Protein 4MEE (pdb70)

Organism: Escherichia coli (NCBI:txid562)

Radius of gyration: 20.95 Å; Cα contacts (8 Å, |Δi|>4): 899; chains: 1; bounding box: 35×66×56 Å

B-factor: mean 41.2, std 6.04, range [19.75, 69.41]

Foldseek 3Di:
DDALLQVQVLVVLVCQQPVPDDDPPPPDPFKKKKKKKKKKWFDKPPVWKIKIKIKIKMKIKGWDDWDADPPFWIKTKIKMKIKMKMKMKMATHVVRWIKIKIKIKMKIWMKMWTFRVDPPDWFKIKIWIKMKMKMKMKMGTPPDDIDIWIKIDMKIKIKMWIKDWDDWFQVPVGTKTKIKIWMKMKMWGAIWIDFDADPVRKTKGWDDGTKMKMKTWMKIWMADDCGKIKIKIKIKIAIPGFIGMAIPVGDIMTIDQRIKIKIKIWMKADDDPFKIKIKMWMWIDGPPTTIMIMIMIMMGGDD

Solvent-accessible surface area: 14359 Å² total; per-residue (Å²): 174,105,80,7,11,9,1,0,12,1,20,0,2,43,9,1,2,48,9,3,32,8,31,11,32,41,29,50,125,36,74,12,71,37,53,8,31,16,44,28,23,20,83,7,94,17,70,35,2,109,8,57,2,100,30,92,17,25,6,96,11,12,36,96,146,137,64,82,43,185,95,99,6,57,62,21,89,4,84,5,14,14,82,0,56,0,47,8,70,0,84,1,76,83,38,123,46,27,3,37,1,61,0,53,0,119,8,79,11,80,9,19,18,57,11,70,86,12,74,114,38,42,5,88,5,34,7,68,10,78,4,69,1,110,2,98,3,16,2,84,5,71,75,92,123,76,20,142,15,60,0,55,8,60,2,23,7,56,13,20,16,79,24,70,55,72,118,82,51,104,47,144,102,84,61,24,61,76,17,57,6,65,14,108,7,41,3,96,3,13,1,61,29,69,90,32,108,16,113,100,38,41,38,7,72,29,8,12,42,77,2,78,19,39,11,34,20,76,33,32,18,40,57,67,46,117,80,36,29,53,35,100,6,49,13,143,1,66,13,64,66,34,16,1,2,66,25,72,82,86,64,89,19,43,27,30,28,105,80,29,42,8,82,20,53,17,100,71,15,78,113,64,179,48,42,25,55,34,23,15,78,16,86,41,35,30,38,168,25,11,55,24,81,30,38,16,108,5,74,26,109,48,198

Secondary structure (DSSP, 8-state):
---THHHHHHHHHHHHHHTT---TTSS---EEEEEEEEEEEEE-TTSSEEEEEEEEEEEEEEEEE--EETTTEEEEEEEEEEEEEEEEEEEETTT--EEEEEEEEEEEEEEEEEESS-TTSSEEEEEEEEEEEEEEEEEEETTS-EEEEEEEEEEEEEEEEEEEEEEEEE----EEEEEEEEEEEEEEEEEEEPPEE-TTS-EEEEE-TT-EEEEEEEEEEEEEE--B--EEEEEEEEESS--EEEETT--EEE---SEEEEEEEEEEEE-SSSEEEEEEEEEEE-STT-EEEEEEEEEEE--

Sequence (303 aa):
QYRPENGSYATNMTLANSLFLMDLNERKQSVWMRITGGRSSGKLNDGQNKTTTNQFINQLGGDIYKFHAEQLGDFTLGIMGGYANAKGKTINYTSNKAARNTLDGYSVGVYGTWYQNGENATGLFAETWMQYNWFNASVKGDGLEEEKYNLNGLTASAGGGYNLNVHTWTSPEITGEFWLQPHLQAVWMGVTPDTHQEDNGTVVQGAGKNNIQTKAGIRASWKVKSEFSPYIEANWIHNTHEFGVKMSDDSQLLSGSRNQGEIKTGIEGVITQNLSVNGGVAYQAGGHGSNAISGALGIKYSF

Nearest PDB structures (foldseek):
  4mee-assembly1_A  TM=1.003E+00  e=4.601E-55  Escherichia coli
  4ql0-assembly1_A  TM=2.598E-01  e=6.533E-04  Bordetella pertussis Tohama I
  1pnz-assembly1_A  TM=3.862E-01  e=1.778E-01  Escherichia coli
  3dzm-assembly1_A  TM=2.336E-01  e=1.030E-01  Thermus thermophilus HB27
  4b7o-assembly1_A  TM=2.007E-01  e=1.692E-01  Neisseria meningitidis

CATH classification: 2.40.128.130

Structure (mmCIF, N/CA/C/O backbone):
data_4MEE
#
_entry.id   4MEE
#
_cell.length_a   40.330
_cell.length_b   85.850
_cell.length_c   134.050
_cell.angle_alpha   90.00
_cell.angle_beta   90.00
_cell.angle_gamma   90.00
#
_symmetry.space_group_name_H-M   'P 21 21 21'
#
loop_
_atom_site.group_PDB
_atom_site.id
_atom_site.type_symbol
_atom_site.label_atom_id
_atom_site.label_alt_id
_atom_site.label_comp_id
_atom_site.label_asym_id
_atom_site.label_entity_id
_atom_site.label_seq_id
_atom_site.pdbx_PDB_ins_code
_atom_site.Cartn_x
_atom_site.Cartn_y
_atom_site.Cartn_z
_atom_site.occupancy
_atom_site.B_iso_or_equiv
_atom_site.auth_seq_id
_atom_site.auth_comp_id
_atom_site.auth_asym_id
_atom_site.auth_atom_id
_atom_site.pdbx_PDB_model_num
ATOM 1 N N . GLN A 1 145 ? -11.860 36.615 -6.507 1.00 40.58 962 GLN A N 1
ATOM 2 C CA . GLN A 1 145 ? -11.088 36.004 -7.616 1.00 39.85 962 GLN A CA 1
ATOM 3 C C . GLN A 1 145 ? -10.240 34.878 -7.080 1.00 39.89 962 GLN A C 1
ATOM 4 O O . GLN A 1 145 ? -9.644 34.990 -6.015 1.00 40.95 962 GLN A O 1
ATOM 10 N N . TYR A 1 146 ? -10.183 33.796 -7.830 1.00 39.15 963 TYR A N 1
ATOM 11 C CA . TYR A 1 146 ? -9.427 32.646 -7.427 1.00 38.75 963 TYR A CA 1
ATOM 12 C C . TYR A 1 146 ? -8.331 32.469 -8.438 1.00 38.54 963 TYR A C 1
ATOM 13 O O . TYR A 1 146 ? -8.582 32.533 -9.626 1.00 40.01 963 TYR A O 1
ATOM 22 N N . ARG A 1 147 ? -7.115 32.236 -7.970 1.00 37.75 964 ARG A N 1
ATOM 23 C CA . ARG A 1 147 ? -5.980 32.148 -8.852 1.00 37.19 964 ARG A CA 1
ATOM 24 C C . ARG A 1 147 ? -6.220 31.018 -9.787 1.00 37.31 964 ARG A C 1
ATOM 25 O O . ARG A 1 147 ? -6.922 30.096 -9.440 1.00 37.47 964 ARG A O 1
ATOM 33 N N . PRO A 1 148 ? -5.632 31.079 -10.969 1.00 37.34 965 PRO A N 1
ATOM 34 C CA . PRO A 1 148 ? -5.723 30.016 -11.947 1.00 37.25 965 PRO A CA 1
ATOM 35 C C . PRO A 1 148 ? -4.973 28.820 -11.473 1.00 36.97 965 PRO A C 1
ATOM 36 O O . PRO A 1 148 ? -5.305 27.706 -11.827 1.00 36.98 965 PRO A O 1
ATOM 40 N N . GLU A 1 14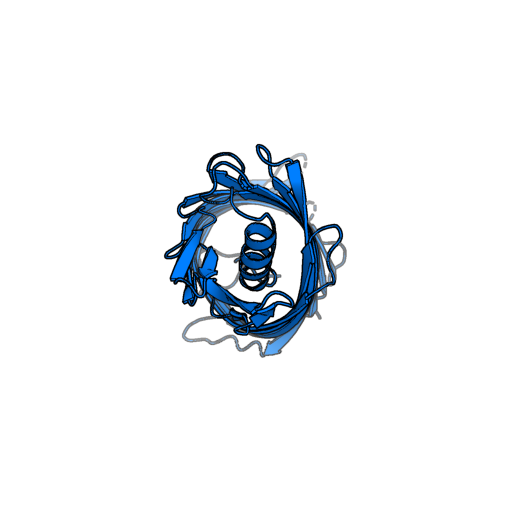9 ? -3.975 29.049 -10.643 1.00 36.99 966 GLU A N 1
ATOM 41 C CA . GLU A 1 149 ? -3.054 28.013 -10.274 1.00 37.12 966 GLU A CA 1
ATOM 42 C C . GLU A 1 149 ? -3.744 26.868 -9.608 1.00 36.09 966 GLU A C 1
ATOM 43 O O . GLU A 1 149 ? -3.206 25.792 -9.532 1.00 35.16 966 GLU A O 1
ATOM 49 N N . ASN A 1 150 ? -4.935 27.103 -9.101 1.00 35.60 967 ASN A N 1
ATOM 50 C CA . ASN A 1 150 ? -5.650 26.025 -8.512 1.00 34.95 967 ASN A CA 1
ATOM 51 C C . ASN A 1 150 ? -6.029 25.088 -9.596 1.00 34.79 967 ASN A C 1
ATOM 52 O O . ASN A 1 150 ? -5.985 23.900 -9.416 1.00 35.74 967 ASN A O 1
ATOM 57 N N . GLY A 1 151 ? -6.397 25.628 -10.741 1.00 34.07 968 GLY A N 1
ATOM 58 C CA . GLY A 1 151 ? -6.847 24.783 -11.810 1.00 33.50 968 GLY A CA 1
ATOM 59 C C . GLY A 1 151 ? -5.701 23.887 -12.168 1.00 33.23 968 GLY A C 1
ATOM 60 O O . GLY A 1 151 ? -5.872 22.731 -12.453 1.00 32.90 968 GLY A O 1
ATOM 61 N N . SER A 1 152 ? -4.515 24.444 -12.150 1.00 33.75 969 SER A N 1
ATOM 62 C CA . SER A 1 152 ? -3.373 23.673 -12.502 1.00 34.20 969 SER A CA 1
ATOM 63 C C . SER A 1 152 ? -3.065 22.571 -11.528 1.00 34.16 969 SER A C 1
ATOM 64 O O . SER A 1 152 ? -2.748 21.480 -11.924 1.00 34.76 969 SER A O 1
ATOM 67 N N . TYR A 1 153 ? -3.125 22.852 -10.245 1.00 34.00 970 TYR A N 1
ATOM 68 C CA . TYR A 1 153 ? -2.817 21.817 -9.304 1.00 34.39 970 TYR A CA 1
ATOM 69 C C . TYR A 1 153 ? -3.849 20.723 -9.383 1.00 34.06 970 TYR A C 1
ATOM 70 O O . TYR A 1 153 ? -3.508 19.563 -9.358 1.00 34.28 970 TYR A O 1
ATOM 79 N N . ALA A 1 154 ? -5.109 21.120 -9.462 1.00 33.78 971 ALA A N 1
ATOM 80 C CA . ALA A 1 154 ? -6.229 20.204 -9.453 1.00 33.39 971 ALA A CA 1
ATOM 81 C C . ALA A 1 154 ? -6.238 19.321 -10.667 1.00 33.25 971 ALA A C 1
ATOM 82 O O . ALA A 1 154 ? -6.680 18.200 -10.608 1.00 33.06 971 ALA A O 1
ATOM 84 N N . THR A 1 155 ? -5.785 19.848 -11.783 1.00 33.25 972 THR A N 1
ATOM 85 C CA . THR A 1 155 ? -5.677 19.051 -12.966 1.00 33.17 972 THR A CA 1
ATOM 86 C C . THR A 1 155 ? -4.588 18.006 -12.958 1.00 33.71 972 THR A C 1
ATOM 87 O O . THR A 1 155 ? -4.789 16.917 -13.435 1.00 34.50 972 THR A O 1
ATOM 91 N N . ASN A 1 156 ? -3.425 18.329 -12.432 1.00 33.57 973 ASN A N 1
ATOM 92 C CA . ASN A 1 156 ? -2.375 17.351 -12.424 1.00 33.59 973 ASN A CA 1
ATOM 93 C C . ASN A 1 156 ? -2.791 16.177 -11.602 1.00 33.97 973 ASN A C 1
ATOM 94 O O . ASN A 1 156 ? -2.432 15.061 -11.869 1.00 33.62 973 ASN A O 1
ATOM 99 N N . MET A 1 157 ? -3.582 16.448 -10.590 1.00 34.35 974 MET A N 1
ATOM 100 C CA . MET A 1 157 ? -4.091 15.425 -9.743 1.00 35.84 974 MET A CA 1
ATOM 101 C C . MET A 1 157 ? -5.010 14.481 -10.490 1.00 35.80 974 MET A C 1
ATOM 102 O O . MET A 1 157 ? -4.991 13.284 -10.274 1.00 36.71 974 MET A O 1
ATOM 107 N N . THR A 1 158 ? -5.847 15.045 -11.338 1.00 35.52 975 THR A N 1
ATOM 108 C CA . THR A 1 158 ? -6.797 14.282 -12.093 1.00 35.33 975 THR A CA 1
ATOM 109 C C . THR A 1 158 ? -6.142 13.396 -13.105 1.00 35.15 975 THR A C 1
ATOM 110 O O . THR A 1 158 ? -6.516 12.256 -13.260 1.00 35.87 975 THR A O 1
ATOM 114 N N . LEU A 1 159 ? -5.181 13.961 -13.813 1.00 35.02 976 LEU A N 1
ATOM 115 C CA . LEU A 1 159 ? -4.429 13.267 -14.827 1.00 34.23 976 LEU A CA 1
ATOM 116 C C . LEU A 1 159 ? -3.607 12.176 -14.228 1.00 33.92 976 LEU A C 1
ATOM 117 O O . LEU A 1 159 ? -3.498 11.108 -14.762 1.00 33.87 976 LEU A O 1
ATOM 122 N N . ALA A 1 160 ? -3.034 12.462 -13.085 1.00 33.71 977 ALA A N 1
ATOM 123 C CA . ALA A 1 160 ? -2.142 11.546 -12.472 1.00 33.97 977 ALA A CA 1
ATOM 124 C C . ALA A 1 160 ? -2.854 10.261 -12.191 1.00 34.42 977 ALA A C 1
ATOM 125 O O . ALA A 1 160 ? -2.258 9.213 -12.242 1.00 34.62 977 ALA A O 1
ATOM 127 N N . ASN A 1 161 ? -4.138 10.347 -11.892 1.00 35.14 978 ASN A N 1
ATOM 128 C CA . ASN A 1 161 ? -4.904 9.153 -11.612 1.00 36.14 978 ASN A CA 1
ATOM 129 C C . ASN A 1 161 ? -5.598 8.505 -12.795 1.00 37.33 978 ASN A C 1
ATOM 130 O O . ASN A 1 161 ? -5.875 7.319 -12.769 1.00 39.03 978 ASN A O 1
ATOM 135 N N . SER A 1 162 ? -5.904 9.271 -13.824 1.00 37.14 979 SER A N 1
ATOM 136 C CA . SER A 1 162 ? -6.559 8.679 -14.955 1.00 37.68 979 SER A CA 1
ATOM 137 C C . SER A 1 162 ? -5.641 8.519 -16.138 1.00 37.32 979 SER A C 1
ATOM 138 O O . SER A 1 162 ? -6.064 8.062 -17.182 1.00 38.23 979 SER A O 1
ATOM 141 N N . LEU A 1 163 ? -4.390 8.914 -16.003 1.00 37.48 980 LEU A N 1
ATOM 142 C CA . LEU A 1 163 ? -3.488 8.820 -17.141 1.00 36.70 980 LEU A CA 1
ATOM 143 C C . LEU A 1 163 ? -3.097 7.407 -17.589 1.00 37.23 980 LEU A C 1
ATOM 144 O O . LEU A 1 163 ? -2.937 7.172 -18.772 1.00 36.30 980 LEU A O 1
ATOM 149 N N . PHE A 1 164 ? -2.924 6.470 -16.668 1.00 37.97 981 PHE A N 1
ATOM 150 C CA . PHE A 1 164 ? -2.438 5.160 -17.063 1.00 39.02 981 PHE A CA 1
ATOM 151 C C . PHE A 1 164 ? -3.477 4.088 -16.951 1.00 38.98 981 PHE A C 1
ATOM 152 O O . PHE A 1 164 ? -3.149 2.919 -16.828 1.00 39.37 981 PHE A O 1
ATOM 160 N N . LEU A 1 165 ? -4.728 4.495 -16.993 1.00 39.76 982 LEU A N 1
ATOM 161 C CA . LEU A 1 165 ? -5.844 3.598 -16.844 1.00 40.23 982 LEU A CA 1
ATOM 162 C C . LEU A 1 165 ? -5.915 2.642 -18.003 1.00 41.32 982 LEU A C 1
ATOM 163 O O . LEU A 1 165 ? -5.593 3.017 -19.110 1.00 42.10 982 LEU A O 1
ATOM 168 N N . MET A 1 166 ? -6.347 1.412 -17.763 1.00 42.84 983 MET A N 1
ATOM 169 C CA . MET A 1 166 ? -6.558 0.489 -18.857 1.00 44.73 983 MET A CA 1
ATOM 170 C C . MET A 1 166 ? -7.974 -0.052 -18.797 1.00 45.93 983 MET A C 1
ATOM 171 O O . MET A 1 166 ? -8.360 -0.682 -17.823 1.00 46.78 983 MET A O 1
ATOM 176 N N . ASP A 1 167 ? -8.746 0.176 -19.850 1.00 46.59 984 ASP A N 1
ATOM 177 C CA . ASP A 1 167 ? -10.132 -0.247 -19.866 1.00 46.91 984 ASP A CA 1
ATOM 178 C C . ASP A 1 167 ? -10.236 -1.719 -20.129 1.00 46.17 984 ASP A C 1
ATOM 179 O O . ASP A 1 167 ? -9.269 -2.353 -20.515 1.00 47.28 984 ASP A O 1
ATOM 184 N N . LEU A 1 168 ? -11.425 -2.251 -19.920 1.00 44.69 985 LEU A N 1
ATOM 185 C CA . LEU A 1 168 ? -11.686 -3.640 -20.155 1.00 44.83 985 LEU A CA 1
ATOM 186 C C . LEU A 1 168 ? -11.592 -3.845 -21.632 1.00 46.57 985 LEU A C 1
ATOM 187 O O . LEU A 1 168 ? -11.755 -2.900 -22.394 1.00 47.16 985 LEU A O 1
ATOM 192 N N . ASN A 1 169 ? -11.294 -5.079 -22.013 1.00 47.27 986 ASN A N 1
ATOM 193 C CA . ASN A 1 169 ? -11.348 -5.545 -23.386 1.00 48.25 986 ASN A CA 1
ATOM 194 C C . ASN A 1 169 ? -10.136 -5.104 -24.167 1.00 51.07 986 ASN A C 1
ATOM 195 O O . ASN A 1 169 ? -9.950 -5.486 -25.305 1.00 50.84 986 ASN A O 1
ATOM 200 N N . GLU A 1 170 ? -9.288 -4.302 -23.554 1.00 53.11 987 GLU A N 1
ATOM 201 C CA . GLU A 1 170 ? -8.088 -3.910 -24.231 1.00 55.76 987 GLU A CA 1
ATOM 202 C C . GLU A 1 170 ? -7.125 -5.071 -24.268 1.00 54.19 987 GLU A C 1
ATOM 203 O O . GLU A 1 170 ? -6.521 -5.350 -25.287 1.00 53.34 987 GLU A O 1
ATOM 209 N N . ARG A 1 171 ? -7.016 -5.775 -23.154 1.00 53.36 988 ARG A N 1
ATOM 210 C CA . ARG A 1 171 ? -6.072 -6.862 -23.047 1.00 52.19 988 ARG A CA 1
ATOM 211 C C . ARG A 1 171 ? -6.618 -8.161 -23.576 1.00 51.91 988 ARG A C 1
ATOM 212 O O . ARG A 1 171 ? -6.928 -9.059 -22.805 1.00 53.26 988 ARG A O 1
ATOM 220 N N . LYS A 1 172 ? -6.735 -8.282 -24.886 1.00 50.52 989 LYS A N 1
ATOM 221 C CA . LYS A 1 172 ? -7.259 -9.510 -25.439 1.00 49.38 989 LYS A CA 1
ATOM 222 C C . LYS A 1 172 ? -6.619 -9.796 -26.761 1.00 49.06 989 LYS A C 1
ATOM 223 O O . LYS A 1 172 ? -6.036 -8.913 -27.371 1.00 49.41 989 LYS A O 1
ATOM 225 N N . GLN A 1 173 ? -6.765 -11.031 -27.219 1.00 49.40 990 GLN A N 1
ATOM 226 C CA . GLN A 1 173 ? -6.228 -11.444 -28.504 1.00 48.69 990 GLN A CA 1
ATOM 227 C C . GLN A 1 173 ? -7.317 -11.435 -29.569 1.00 48.90 990 GLN A C 1
ATOM 228 O O . GLN A 1 173 ? -7.026 -11.399 -30.762 1.00 50.03 990 GLN A O 1
ATOM 230 N N . SER A 1 187 ? 0.051 -11.279 -26.270 1.00 47.61 1004 SER A N 1
ATOM 231 C CA . SER A 1 187 ? 1.280 -11.907 -25.833 1.00 47.74 1004 SER A CA 1
ATOM 232 C C . SER A 1 187 ? 2.277 -10.810 -25.544 1.00 47.01 1004 SER A C 1
ATOM 233 O O . SER A 1 187 ? 2.831 -10.743 -24.462 1.00 47.47 1004 SER A O 1
ATOM 236 N N . VAL A 1 188 ? 2.467 -9.932 -26.509 1.00 45.75 1005 VAL A N 1
ATOM 237 C CA . VAL A 1 188 ? 3.316 -8.813 -26.320 1.00 44.24 1005 VAL A CA 1
ATOM 238 C C . VAL A 1 188 ? 2.658 -7.643 -26.971 1.00 43.04 1005 VAL A C 1
ATOM 239 O O . VAL A 1 188 ? 2.504 -7.634 -28.174 1.00 43.65 1005 VAL A O 1
ATOM 243 N N . TRP A 1 189 ? 2.275 -6.650 -26.185 1.00 42.91 1006 TRP A N 1
ATOM 244 C CA . TRP A 1 189 ? 1.493 -5.546 -26.718 1.00 42.05 1006 TRP A CA 1
ATOM 245 C C . TRP A 1 189 ? 2.116 -4.190 -26.510 1.00 41.60 1006 TRP A C 1
ATOM 246 O O . TRP A 1 189 ? 3.143 -4.059 -25.872 1.00 41.21 1006 TRP A O 1
ATOM 257 N N . MET A 1 190 ? 1.445 -3.181 -27.039 1.00 42.01 1007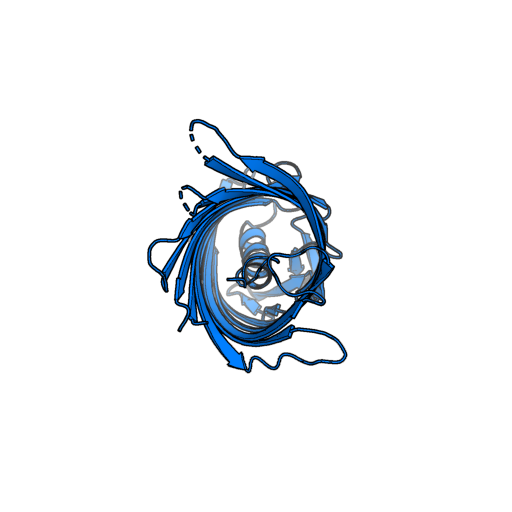 MET A N 1
ATOM 258 C CA . MET A 1 190 ? 1.935 -1.832 -27.021 1.00 43.14 1007 MET A CA 1
ATOM 259 C C . MET A 1 190 ? 0.775 -0.942 -27.393 1.00 42.61 1007 MET A C 1
ATOM 260 O O . MET A 1 190 ? 0.094 -1.222 -28.351 1.00 42.89 1007 MET A O 1
ATOM 265 N N . ARG A 1 191 ? 0.537 0.133 -26.660 1.00 42.24 1008 ARG A N 1
ATOM 266 C CA . ARG A 1 191 ? -0.584 0.993 -26.982 1.00 41.79 1008 ARG A CA 1
ATOM 267 C C . ARG A 1 191 ? -0.128 2.412 -26.882 1.00 39.71 1008 ARG A C 1
ATOM 268 O O . ARG A 1 191 ? 0.631 2.741 -26.007 1.00 39.44 1008 ARG A O 1
ATOM 276 N N . ILE A 1 192 ? -0.610 3.259 -27.765 1.00 38.29 1009 ILE A N 1
ATOM 277 C CA . ILE A 1 192 ? -0.136 4.605 -27.803 1.00 37.06 1009 ILE A CA 1
ATOM 278 C C . ILE A 1 192 ? -1.316 5.506 -27.915 1.00 35.31 1009 ILE A C 1
ATOM 279 O O . ILE A 1 192 ? -2.057 5.399 -28.868 1.00 35.86 1009 ILE A O 1
ATOM 284 N N . THR A 1 193 ? -1.476 6.425 -26.977 1.00 34.12 1010 THR A N 1
ATOM 285 C CA . THR A 1 193 ? -2.671 7.242 -26.950 1.00 33.43 1010 THR A CA 1
ATOM 286 C C . THR A 1 193 ? -2.415 8.717 -27.039 1.00 32.94 1010 THR A C 1
ATOM 287 O O . THR A 1 193 ? -1.364 9.178 -26.677 1.00 32.48 1010 THR A O 1
ATOM 291 N N . GLY A 1 194 ? -3.403 9.455 -27.517 1.00 33.20 1011 GLY A N 1
ATOM 292 C CA . GLY A 1 194 ? -3.316 10.902 -27.594 1.00 33.19 1011 GLY A CA 1
ATOM 293 C C . GLY A 1 194 ? -4.644 11.436 -27.124 1.00 33.33 1011 GLY A C 1
ATOM 294 O O . GLY A 1 194 ? -5.656 10.844 -27.399 1.00 33.52 1011 GLY A O 1
ATOM 295 N N . GLY A 1 195 ? -4.667 12.540 -26.400 1.00 33.22 1012 GLY A N 1
ATOM 296 C CA . GLY A 1 195 ? -5.942 12.999 -25.885 1.00 33.69 1012 GLY A CA 1
ATOM 297 C C . GLY A 1 195 ? -5.960 14.457 -25.531 1.00 33.62 1012 GLY A C 1
ATOM 298 O O . GLY A 1 195 ? -4.927 15.061 -25.340 1.00 34.42 1012 GLY A O 1
ATOM 299 N N . ARG A 1 196 ? -7.143 15.024 -25.428 1.00 33.62 1013 ARG A N 1
ATOM 300 C CA . ARG A 1 196 ? -7.252 16.391 -25.013 1.00 33.41 1013 ARG A CA 1
ATOM 301 C C . ARG A 1 196 ? -8.361 16.411 -23.999 1.00 33.58 1013 ARG A C 1
ATOM 302 O O . ARG A 1 196 ? -9.277 15.617 -24.094 1.00 33.75 1013 ARG A O 1
ATOM 304 N N . SER A 1 197 ? -8.281 17.295 -23.016 1.00 33.67 1014 SER A N 1
ATOM 305 C CA . SER A 1 197 ? -9.321 17.352 -22.006 1.00 33.61 1014 SER A CA 1
ATOM 306 C C . SER A 1 197 ? -9.654 18.778 -21.615 1.00 33.79 1014 SER A C 1
ATOM 307 O O . SER A 1 197 ? -8.797 19.634 -21.597 1.00 33.89 1014 SER A O 1
ATOM 310 N N . SER A 1 198 ? -10.910 19.024 -21.287 1.00 34.21 1015 SER A N 1
ATOM 311 C CA . SER A 1 198 ? -11.333 20.346 -20.882 1.00 34.68 1015 SER A CA 1
ATOM 312 C C . SER A 1 198 ? -12.051 20.215 -19.557 1.00 35.09 1015 SER A C 1
ATOM 313 O O . SER A 1 198 ? -12.806 19.280 -19.368 1.00 35.47 1015 SER A O 1
ATOM 316 N N . GLY A 1 199 ? -11.820 21.141 -18.634 1.00 35.40 1016 GLY A N 1
ATOM 317 C CA . GLY A 1 199 ? -12.421 21.037 -17.307 1.00 35.42 1016 GLY A CA 1
ATOM 318 C C . GLY A 1 199 ? -12.524 22.375 -16.619 1.00 35.91 1016 GLY A C 1
ATOM 319 O O . GLY A 1 199 ? -11.942 23.348 -17.076 1.00 36.06 1016 GLY A O 1
ATOM 320 N N . LYS A 1 200 ? -13.257 22.427 -15.514 1.00 36.95 1017 LYS A N 1
ATOM 321 C CA . LYS A 1 200 ? -13.428 23.681 -14.789 1.00 38.75 1017 LYS A CA 1
ATOM 322 C C . LYS A 1 200 ? -13.572 23.481 -13.298 1.00 38.49 1017 LYS A C 1
ATOM 323 O O . LYS A 1 200 ? -13.842 22.380 -12.849 1.00 39.43 1017 LYS A O 1
ATOM 329 N N . LEU A 1 201 ? -13.430 24.570 -12.542 1.00 38.67 1018 LEU A N 1
ATOM 330 C CA . LEU A 1 201 ? -13.495 24.539 -11.079 1.00 37.95 1018 LEU A CA 1
ATOM 331 C C . LEU A 1 201 ? -14.731 25.220 -10.569 1.00 38.92 1018 LEU A C 1
ATOM 332 O O . LEU A 1 201 ? -15.436 25.890 -11.309 1.00 38.85 1018 LEU A O 1
ATOM 337 N N . ASN A 1 202 ? -14.912 25.120 -9.261 1.00 38.87 1019 ASN A N 1
ATOM 338 C CA . ASN A 1 202 ? -16.031 25.689 -8.566 1.00 39.82 1019 ASN A CA 1
ATOM 339 C C . ASN A 1 202 ? -16.048 27.148 -8.729 1.00 39.63 1019 ASN A C 1
ATOM 340 O O . ASN A 1 202 ? -16.970 27.804 -8.313 1.00 39.78 1019 ASN A O 1
ATOM 345 N N . ASP A 1 203 ? -14.986 27.661 -9.320 1.00 40.84 1020 ASP A N 1
ATOM 346 C CA . ASP A 1 203 ? -14.757 29.071 -9.387 1.00 41.52 1020 ASP A CA 1
ATOM 347 C C . ASP A 1 203 ? -15.866 29.769 -10.066 1.00 41.51 1020 ASP A C 1
ATOM 348 O O . ASP A 1 203 ? -16.305 30.821 -9.651 1.00 41.44 1020 ASP A O 1
ATOM 353 N N . GLY A 1 204 ? -16.292 29.188 -11.172 1.00 41.93 1021 GLY A N 1
ATOM 354 C CA . GLY A 1 204 ? -17.171 29.869 -12.063 1.00 42.50 1021 GLY A CA 1
ATOM 355 C C . GLY A 1 204 ? -16.212 30.749 -12.812 1.00 43.41 1021 GLY A C 1
ATOM 356 O O . GLY A 1 204 ? -16.594 31.669 -13.504 1.00 43.50 1021 GLY A O 1
ATOM 357 N N . GLN A 1 205 ? -14.935 30.469 -12.654 1.00 43.49 1022 GLN A N 1
ATOM 358 C CA . GLN A 1 205 ? -13.968 31.310 -13.312 1.00 44.60 1022 GLN A CA 1
ATOM 359 C C . GLN A 1 205 ? -12.916 30.598 -14.141 1.00 44.60 1022 GLN A C 1
ATOM 360 O O . GLN A 1 205 ? -12.591 31.044 -15.230 1.00 44.32 1022 GLN A O 1
ATOM 366 N N . ASN A 1 206 ? -12.353 29.514 -13.626 1.00 44.12 1023 ASN A N 1
ATOM 367 C CA . ASN A 1 206 ? -11.196 28.915 -14.266 1.00 43.80 1023 ASN A CA 1
ATOM 368 C C . ASN A 1 206 ? -11.491 27.696 -15.094 1.00 43.36 1023 ASN A C 1
ATOM 369 O O . ASN A 1 206 ? -12.116 26.766 -14.618 1.00 42.90 1023 ASN A O 1
ATOM 374 N N . LYS A 1 207 ? -11.017 27.705 -16.332 1.00 41.40 1024 LYS A N 1
ATOM 375 C CA . LYS A 1 207 ? -11.188 26.584 -17.232 1.00 38.84 1024 LYS A CA 1
ATOM 376 C C . LYS A 1 207 ? -9.829 26.118 -17.728 1.00 38.88 1024 LYS A C 1
ATOM 377 O O . LYS A 1 207 ? -8.983 26.927 -18.072 1.00 39.62 1024 LYS A O 1
ATOM 383 N N . THR A 1 208 ? -9.622 24.810 -17.740 1.00 38.14 1025 THR A N 1
ATOM 384 C CA . THR A 1 208 ? -8.340 24.245 -18.056 1.00 37.57 1025 THR A CA 1
ATOM 385 C C . THR A 1 208 ? -8.453 23.296 -19.207 1.00 37.21 1025 THR A C 1
ATOM 386 O O . THR A 1 208 ? -9.387 22.527 -19.278 1.00 37.30 1025 THR A O 1
ATOM 390 N N . THR A 1 209 ? -7.487 23.335 -20.102 1.00 36.69 1026 THR A N 1
ATOM 391 C CA . THR A 1 209 ? -7.501 22.461 -21.235 1.00 36.60 1026 THR A CA 1
ATOM 392 C C . THR A 1 209 ? -6.137 21.878 -21.385 1.00 36.90 1026 THR A C 1
ATOM 393 O O . THR A 1 209 ? -5.161 22.592 -21.337 1.00 36.93 1026 THR A O 1
ATOM 397 N N . THR A 1 210 ? -6.047 20.584 -21.609 1.00 37.60 1027 THR A N 1
ATOM 398 C CA . THR A 1 210 ? -4.741 19.994 -21.714 1.00 38.54 1027 THR A CA 1
ATOM 399 C C . THR A 1 210 ? -4.691 19.017 -22.829 1.00 38.65 1027 THR A C 1
ATOM 400 O O . THR A 1 210 ? -5.700 18.487 -23.220 1.00 38.57 1027 THR A O 1
ATOM 404 N N . ASN A 1 211 ? -3.496 18.742 -23.317 1.00 38.95 1028 ASN A N 1
ATOM 405 C CA . ASN A 1 211 ? -3.320 17.720 -24.319 1.00 39.45 1028 ASN A CA 1
ATOM 406 C C . ASN A 1 211 ? -2.325 16.771 -23.731 1.00 38.89 1028 ASN A C 1
ATOM 407 O O . ASN A 1 211 ? -1.447 17.191 -23.016 1.00 38.46 1028 ASN A O 1
ATOM 412 N N . GLN A 1 212 ? -2.438 15.491 -24.024 1.00 38.86 1029 GLN A N 1
ATOM 413 C CA . GLN A 1 212 ? -1.504 14.560 -23.425 1.00 38.53 1029 GLN A CA 1
ATOM 414 C C . GLN A 1 212 ? -1.089 13.443 -24.372 1.00 37.96 1029 GLN A C 1
ATOM 415 O O . GLN A 1 212 ? -1.770 13.189 -25.341 1.00 37.80 1029 GLN A O 1
ATOM 421 N N . PHE A 1 213 ? 0.037 12.792 -24.097 1.00 37.01 1030 PHE A N 1
ATOM 422 C CA . PHE A 1 213 ? 0.474 11.655 -24.892 1.00 35.90 1030 PHE A CA 1
ATOM 423 C C . PHE A 1 213 ? 0.838 10.519 -23.967 1.00 36.37 1030 PHE A C 1
ATOM 424 O O . PHE A 1 213 ? 1.537 10.731 -23.008 1.00 35.91 1030 PHE A O 1
ATOM 432 N N . ILE A 1 214 ? 0.387 9.308 -24.259 1.00 36.91 1031 ILE A N 1
ATOM 433 C CA . ILE A 1 214 ? 0.682 8.184 -23.387 1.00 37.16 1031 ILE A CA 1
ATOM 434 C C . ILE A 1 214 ? 1.177 6.977 -24.147 1.00 37.47 1031 ILE A C 1
ATOM 435 O O . ILE A 1 214 ? 0.733 6.723 -25.247 1.00 37.77 1031 ILE A O 1
ATOM 440 N N . ASN A 1 215 ? 2.089 6.222 -23.552 1.00 36.85 1032 ASN A N 1
ATOM 441 C CA . ASN A 1 215 ? 2.593 5.019 -24.187 1.00 37.48 1032 ASN A CA 1
ATOM 442 C C . ASN A 1 215 ? 2.646 3.906 -23.202 1.00 36.75 1032 ASN A C 1
ATOM 443 O O . ASN A 1 215 ? 3.098 4.093 -22.103 1.00 35.91 1032 ASN A O 1
ATOM 448 N N . GLN A 1 216 ? 2.210 2.728 -23.597 1.00 37.25 1033 GLN A N 1
ATOM 449 C CA . GLN A 1 216 ? 2.135 1.630 -22.665 1.00 38.09 1033 GLN A CA 1
ATOM 450 C C . GLN A 1 216 ? 2.592 0.366 -23.331 1.00 38.45 1033 GLN A C 1
ATOM 451 O O . GLN A 1 216 ? 2.408 0.198 -24.516 1.00 38.62 1033 GLN A O 1
ATOM 457 N N . LEU A 1 217 ? 3.174 -0.542 -22.575 1.00 39.72 1034 LEU A N 1
ATOM 458 C CA . LEU A 1 217 ? 3.528 -1.815 -23.155 1.00 40.74 1034 LEU A CA 1
ATOM 459 C C . LEU A 1 217 ? 3.579 -2.832 -22.072 1.00 41.55 1034 LEU A C 1
ATOM 460 O O . LEU A 1 217 ? 3.720 -2.498 -20.916 1.00 41.28 1034 LEU A O 1
ATOM 465 N N . GLY A 1 218 ? 3.461 -4.086 -22.449 1.00 42.39 1035 GLY A N 1
ATOM 466 C CA . GLY A 1 218 ? 3.401 -5.134 -21.465 1.00 43.10 1035 GLY A CA 1
ATOM 467 C C . GLY A 1 218 ? 3.536 -6.448 -22.163 1.00 43.53 1035 GLY A C 1
ATOM 468 O O . GLY A 1 218 ? 3.705 -6.486 -23.371 1.00 43.09 1035 GLY A O 1
ATOM 469 N N . GLY A 1 219 ? 3.460 -7.527 -21.400 1.00 44.10 1036 GLY A N 1
ATOM 470 C CA . GLY A 1 219 ? 3.579 -8.855 -21.964 1.00 45.15 1036 GLY A CA 1
ATOM 471 C C . GLY A 1 219 ? 2.930 -9.893 -21.084 1.00 46.65 1036 GLY A C 1
ATOM 472 O O . GLY A 1 219 ? 2.647 -9.640 -19.926 1.00 46.54 1036 GLY A O 1
ATOM 473 N N . ASP A 1 220 ? 2.691 -11.070 -21.637 1.00 47.57 1037 ASP A N 1
ATOM 474 C CA . ASP A 1 220 ? 2.076 -12.133 -20.881 1.00 48.47 1037 ASP A CA 1
ATOM 475 C C . ASP A 1 220 ? 3.174 -13.002 -20.350 1.00 47.38 1037 ASP A C 1
ATOM 476 O O . ASP A 1 220 ? 4.036 -13.447 -21.096 1.00 46.86 1037 ASP A O 1
ATOM 481 N N . ILE A 1 221 ? 3.132 -13.271 -19.062 1.00 46.87 1038 ILE A N 1
ATOM 482 C CA . ILE A 1 221 ? 4.103 -14.134 -18.468 1.00 46.40 1038 ILE A CA 1
ATOM 483 C C . ILE A 1 221 ? 3.624 -15.560 -18.418 1.00 45.15 1038 ILE A C 1
ATOM 484 O O . ILE A 1 221 ? 4.316 -16.452 -18.854 1.00 45.63 1038 ILE A O 1
ATOM 489 N N . TYR A 1 222 ? 2.440 -15.767 -17.854 1.00 43.64 1039 TYR A N 1
ATOM 490 C CA . TYR A 1 222 ? 1.881 -17.093 -17.685 1.00 40.92 1039 TYR A CA 1
ATOM 491 C C . TYR A 1 222 ? 0.630 -17.219 -18.511 1.00 43.47 1039 TYR A C 1
ATOM 492 O O . TYR A 1 222 ? 0.045 -16.216 -18.902 1.00 43.82 1039 TYR A O 1
ATOM 501 N N . LYS A 1 223 ? 0.205 -18.457 -18.752 1.00 44.61 1040 LYS A N 1
ATOM 502 C CA . LYS A 1 223 ? -1.101 -18.735 -19.360 1.00 44.45 1040 LYS A CA 1
ATOM 503 C C . LYS A 1 223 ? -1.687 -20.084 -18.934 1.00 43.55 1040 LYS A C 1
ATOM 504 O O . LYS A 1 223 ? -1.806 -20.994 -19.743 1.00 43.29 1040 LYS A O 1
ATOM 510 N N . PHE A 1 224 ? -2.072 -20.219 -17.677 1.00 42.83 1041 PHE A N 1
ATOM 511 C CA . PHE A 1 224 ? -2.466 -21.524 -17.197 1.00 41.47 1041 PHE A CA 1
ATOM 512 C C . PHE A 1 224 ? -3.918 -21.808 -17.409 1.00 41.84 1041 PHE A C 1
ATOM 513 O O . PHE A 1 224 ? -4.714 -21.490 -16.547 1.00 42.50 1041 PHE A O 1
ATOM 515 N N . HIS A 1 225 ? -4.271 -22.462 -18.503 1.00 41.45 1042 HIS A N 1
ATOM 516 C CA . HIS A 1 225 ? -5.639 -22.929 -18.664 1.00 41.33 1042 HIS A CA 1
ATOM 517 C C . HIS A 1 225 ? -5.909 -24.069 -17.682 1.00 41.78 1042 HIS A C 1
ATOM 518 O O . HIS A 1 225 ? -5.077 -24.958 -17.519 1.00 41.68 1042 HIS A O 1
ATOM 520 N N . ALA A 1 226 ? -7.066 -24.045 -17.032 1.00 42.40 1043 ALA A N 1
ATOM 521 C CA . ALA A 1 226 ? -7.393 -25.060 -16.038 1.00 42.39 1043 ALA A CA 1
ATOM 522 C C . ALA A 1 226 ? -8.673 -25.803 -16.382 1.00 43.02 1043 ALA A C 1
ATOM 523 O O . ALA A 1 226 ? -9.625 -25.221 -16.890 1.00 43.89 1043 ALA A O 1
ATOM 525 N N . GLU A 1 227 ? -8.682 -27.095 -16.104 1.00 42.87 1044 GLU A N 1
ATOM 526 C CA . GLU A 1 227 ? -9.831 -27.931 -16.410 1.00 42.44 1044 GLU A CA 1
ATOM 527 C C . GLU A 1 227 ? -11.041 -27.602 -15.544 1.00 43.44 1044 GLU A C 1
ATOM 528 O O . GLU A 1 227 ? -12.181 -27.644 -15.995 1.00 43.76 1044 GLU A O 1
ATOM 534 N N . GLN A 1 228 ? -10.801 -27.273 -14.294 1.00 44.52 1045 GLN A N 1
ATOM 535 C CA . GLN A 1 228 ? -11.916 -27.022 -13.433 1.00 46.04 1045 GLN A CA 1
ATOM 536 C C . GLN A 1 228 ? -12.651 -25.736 -13.774 1.00 46.41 1045 GLN A C 1
ATOM 537 O O . GLN A 1 228 ? -13.868 -25.757 -13.956 1.00 47.49 1045 GLN A O 1
ATOM 539 N N . LEU A 1 229 ? -11.923 -24.621 -13.858 1.00 46.79 1046 LEU A N 1
ATOM 540 C CA . LEU A 1 229 ? -12.578 -23.310 -13.979 1.00 46.59 1046 LEU A CA 1
ATOM 541 C C . LEU A 1 229 ? -12.324 -22.359 -15.150 1.00 47.00 1046 LEU A C 1
ATOM 542 O O . LEU A 1 229 ? -13.111 -21.449 -15.325 1.00 46.85 1046 LEU A O 1
ATOM 547 N N . GLY A 1 230 ? -11.245 -22.477 -15.908 1.00 48.11 1047 GLY A N 1
ATOM 548 C CA . GLY A 1 230 ? -11.113 -21.541 -17.018 1.00 49.51 1047 GLY A CA 1
ATOM 549 C C . GLY A 1 230 ? -9.736 -21.295 -17.595 1.00 50.83 1047 GLY A C 1
ATOM 550 O O . GLY A 1 230 ? -8.817 -22.061 -17.377 1.00 49.56 1047 GLY A O 1
ATOM 551 N N . ASP A 1 231 ? -9.592 -20.212 -18.348 1.00 51.59 1048 ASP A N 1
ATOM 552 C CA . ASP A 1 231 ? -8.299 -19.853 -18.907 1.00 52.94 1048 ASP A CA 1
ATOM 553 C C . ASP A 1 231 ? -7.817 -18.607 -18.256 1.00 52.01 1048 ASP A C 1
ATOM 554 O O . ASP A 1 231 ? -8.481 -17.594 -18.328 1.00 51.38 1048 ASP A O 1
ATOM 559 N N . PHE A 1 232 ? -6.632 -18.655 -17.676 1.00 51.30 1049 PHE A N 1
ATOM 560 C CA . PHE A 1 232 ? -6.080 -17.497 -17.018 1.00 51.01 1049 PHE A CA 1
ATOM 561 C C . PHE A 1 232 ? -4.874 -16.955 -17.746 1.00 49.55 1049 PHE A C 1
ATOM 562 O O . PHE A 1 232 ? -4.164 -17.698 -18.402 1.00 48.71 1049 PHE A O 1
ATOM 570 N N . THR A 1 233 ? -4.636 -15.657 -17.606 1.00 49.14 1050 THR A N 1
ATOM 571 C CA . THR A 1 233 ? -3.418 -15.056 -18.087 1.00 48.86 1050 THR A CA 1
ATOM 572 C C . THR A 1 233 ? -2.837 -14.137 -17.050 1.00 48.49 1050 THR A C 1
ATOM 573 O O . THR A 1 233 ? -3.561 -13.427 -16.393 1.00 47.49 1050 THR A O 1
ATOM 577 N N . LEU A 1 234 ? -1.523 -14.141 -16.901 1.00 49.26 1051 LEU A N 1
ATOM 578 C CA . LEU A 1 234 ? -0.864 -13.211 -15.994 1.00 49.73 1051 LEU A CA 1
ATOM 579 C C . LEU A 1 234 ? 0.266 -12.543 -16.724 1.00 48.01 1051 LEU A C 1
ATOM 580 O O . LEU A 1 234 ? 1.063 -13.207 -17.339 1.00 47.74 1051 LEU A O 1
ATOM 585 N N . GLY A 1 235 ? 0.338 -11.225 -16.668 1.00 46.72 1052 GLY A N 1
ATOM 586 C CA . GLY A 1 235 ? 1.302 -10.517 -17.481 1.00 45.66 1052 GLY A CA 1
ATOM 587 C C . GLY A 1 235 ? 1.842 -9.333 -16.743 1.00 44.96 1052 GLY A C 1
ATOM 588 O O . GLY A 1 235 ? 1.536 -9.152 -15.581 1.00 45.08 1052 GLY A O 1
ATOM 589 N N . ILE A 1 236 ? 2.662 -8.538 -17.409 1.00 43.65 1053 ILE A N 1
ATOM 590 C CA . ILE A 1 236 ? 3.148 -7.330 -16.790 1.00 43.32 1053 ILE A CA 1
ATOM 591 C C . ILE A 1 236 ? 3.143 -6.163 -17.753 1.00 43.50 1053 ILE A C 1
ATOM 592 O O . ILE A 1 236 ? 3.306 -6.338 -18.949 1.00 43.04 1053 ILE A O 1
ATOM 597 N N . MET A 1 237 ? 2.957 -4.965 -17.213 1.00 42.88 1054 MET A N 1
ATOM 598 C CA . MET A 1 237 ? 2.794 -3.766 -18.015 1.00 43.25 1054 MET A CA 1
ATOM 599 C C . MET A 1 237 ? 3.615 -2.632 -17.474 1.00 42.50 1054 MET A C 1
ATOM 600 O O . MET A 1 237 ? 3.934 -2.628 -16.312 1.00 43.21 1054 MET A O 1
ATOM 605 N N . GLY A 1 238 ? 3.917 -1.653 -18.314 1.00 41.41 1055 GLY A N 1
ATOM 606 C CA . GLY A 1 238 ? 4.655 -0.474 -17.879 1.00 39.48 1055 GLY A CA 1
ATOM 607 C C . GLY A 1 238 ? 4.353 0.640 -18.849 1.00 37.70 1055 GLY A C 1
ATOM 608 O O . GLY A 1 238 ? 3.888 0.363 -19.928 1.00 37.98 1055 GLY A O 1
ATOM 609 N N . GLY A 1 239 ? 4.593 1.895 -18.488 1.00 35.93 1056 GLY A N 1
ATOM 610 C CA . GLY A 1 239 ? 4.284 2.983 -19.416 1.00 34.35 1056 GLY A CA 1
ATOM 611 C C . GLY A 1 239 ? 4.983 4.281 -19.095 1.00 33.54 1056 GLY A C 1
ATOM 612 O O . GLY A 1 239 ? 5.559 4.415 -18.043 1.00 33.42 1056 GLY A O 1
ATOM 613 N N . TYR A 1 240 ? 4.954 5.225 -20.021 1.00 33.28 1057 TYR A N 1
ATOM 614 C CA . TYR A 1 240 ? 5.485 6.543 -19.780 1.00 33.74 1057 TYR A CA 1
ATOM 615 C C . TYR A 1 240 ? 4.495 7.494 -20.385 1.00 34.32 1057 TYR A C 1
ATOM 616 O O . TYR A 1 240 ? 4.050 7.265 -21.482 1.00 35.40 1057 TYR A O 1
ATOM 625 N N . ALA A 1 241 ? 4.159 8.569 -19.700 1.00 34.70 1058 ALA A N 1
ATOM 626 C CA . ALA A 1 241 ? 3.168 9.476 -20.241 1.00 35.05 1058 ALA A CA 1
ATOM 627 C C . ALA A 1 241 ? 3.529 10.884 -19.956 1.00 35.52 1058 ALA A C 1
ATOM 628 O O . ALA A 1 241 ? 4.286 11.133 -19.069 1.00 35.58 1058 ALA A O 1
ATOM 630 N N . ASN A 1 242 ? 2.945 11.823 -20.676 1.00 36.46 1059 ASN A N 1
ATOM 631 C CA . ASN A 1 242 ? 3.252 13.204 -20.404 1.00 37.59 1059 ASN A CA 1
ATOM 632 C C . ASN A 1 242 ? 2.138 14.171 -20.793 1.00 36.46 1059 ASN A C 1
ATOM 633 O O . ASN A 1 242 ? 1.501 13.983 -21.796 1.00 36.42 1059 ASN A O 1
ATOM 638 N N . ALA A 1 243 ? 1.925 15.237 -20.034 1.00 35.79 1060 ALA A N 1
ATOM 639 C CA . ALA A 1 243 ? 0.840 16.143 -20.370 1.00 35.12 1060 ALA A CA 1
ATOM 640 C C . ALA A 1 243 ? 1.158 17.590 -20.123 1.00 34.90 1060 ALA A C 1
ATOM 641 O O . ALA A 1 243 ? 1.983 17.904 -19.315 1.00 34.60 1060 ALA A O 1
ATOM 643 N N . LYS A 1 244 ? 0.455 18.471 -20.812 1.00 34.93 1061 LYS A N 1
ATOM 644 C CA . LYS A 1 244 ? 0.645 19.898 -20.636 1.00 35.20 1061 LYS A CA 1
ATOM 645 C C . LYS A 1 244 ? -0.704 20.585 -20.613 1.00 35.51 1061 LYS A C 1
ATOM 646 O O . LYS A 1 244 ? -1.548 20.306 -21.435 1.00 35.81 1061 LYS A O 1
ATOM 648 N N . GLY A 1 245 ? -0.910 21.512 -19.693 1.00 35.50 1062 GLY A N 1
ATOM 649 C CA . GLY A 1 245 ? -2.209 22.153 -19.592 1.00 35.72 1062 GLY A CA 1
ATOM 650 C C . GLY A 1 245 ? -2.093 23.641 -19.431 1.00 35.72 1062 GLY A C 1
ATOM 651 O O . GLY A 1 245 ? -1.021 24.145 -19.157 1.00 35.45 1062 GLY A O 1
ATOM 652 N N . LYS A 1 246 ? -3.195 24.349 -19.603 1.00 36.10 1063 LYS A N 1
ATOM 653 C CA . LYS A 1 246 ? -3.188 25.763 -19.363 1.00 36.72 1063 LYS A CA 1
ATOM 654 C C . LYS A 1 246 ? -4.519 26.181 -18.787 1.00 36.69 1063 LYS A C 1
ATOM 655 O O . LYS A 1 246 ? -5.545 25.744 -19.250 1.00 36.56 1063 LYS A O 1
ATOM 661 N N . THR A 1 247 ? -4.511 27.038 -17.781 1.00 36.97 1064 THR A N 1
ATOM 662 C CA . THR A 1 247 ? -5.739 27.439 -17.138 1.00 37.43 1064 THR A CA 1
ATOM 663 C C . THR A 1 247 ? -5.924 28.918 -17.290 1.00 37.91 1064 THR A C 1
ATOM 664 O O . THR A 1 247 ? -5.019 29.669 -16.991 1.00 37.72 1064 THR A O 1
ATOM 668 N N . ILE A 1 248 ? -7.092 29.342 -17.751 1.00 39.00 1065 ILE A N 1
ATOM 669 C CA . ILE A 1 248 ? -7.338 30.750 -17.956 1.00 40.60 1065 ILE A CA 1
ATOM 670 C C . ILE A 1 248 ? -8.505 31.192 -17.125 1.00 41.93 1065 ILE A C 1
ATOM 671 O O . ILE A 1 248 ? -9.479 30.473 -17.003 1.00 41.89 1065 ILE A O 1
ATOM 676 N N . ASN A 1 249 ? -8.416 32.394 -16.579 1.00 43.21 1066 ASN A N 1
ATOM 677 C CA . ASN A 1 249 ? -9.465 32.906 -15.732 1.00 44.38 1066 ASN A CA 1
ATOM 678 C C . ASN A 1 249 ? -10.342 33.898 -16.463 1.00 45.15 1066 ASN A C 1
ATOM 679 O O . ASN A 1 249 ? -9.884 34.963 -16.843 1.00 45.29 1066 ASN A O 1
ATOM 684 N N . TYR A 1 250 ? -11.600 33.534 -16.648 1.00 45.17 1067 TYR A N 1
ATOM 685 C CA . TYR A 1 250 ? -12.519 34.319 -17.449 1.00 45.25 1067 TYR A CA 1
ATOM 686 C C . TYR A 1 250 ? -12.802 35.710 -16.907 1.00 46.15 1067 TYR A C 1
ATOM 687 O O . TYR A 1 250 ? -12.837 36.652 -17.672 1.00 46.30 1067 TYR A O 1
ATOM 689 N N . THR A 1 251 ? -13.050 35.842 -15.621 1.00 47.06 1068 THR A N 1
ATOM 690 C CA . THR A 1 251 ? -13.218 37.159 -15.041 1.00 47.67 1068 THR A CA 1
ATOM 691 C C . THR A 1 251 ? -11.955 37.970 -14.800 1.00 48.03 1068 THR A C 1
ATOM 692 O O . THR A 1 251 ? -11.936 39.158 -15.064 1.00 47.27 1068 THR A O 1
ATOM 696 N N . SER A 1 252 ? -10.956 37.375 -14.159 1.00 48.25 1069 SER A N 1
ATOM 697 C CA . SER A 1 252 ? -9.670 38.038 -13.971 1.00 48.80 1069 SER A CA 1
ATOM 698 C C . SER A 1 252 ? -8.786 38.134 -15.213 1.00 47.53 1069 SER A C 1
ATOM 699 O O . SER A 1 252 ? -8.025 39.084 -15.365 1.00 46.54 1069 SER A O 1
ATOM 702 N N . ASN A 1 253 ? -8.843 37.123 -16.068 1.00 44.97 1070 ASN A N 1
ATOM 703 C CA . ASN A 1 253 ? -8.048 37.107 -17.280 1.00 43.21 1070 ASN A CA 1
ATOM 704 C C . ASN A 1 253 ? -6.608 36.762 -16.976 1.00 42.76 1070 ASN A C 1
ATOM 705 O O . ASN A 1 253 ? -5.749 36.816 -17.848 1.00 42.85 1070 ASN A O 1
ATOM 710 N N . LYS A 1 254 ? -6.349 36.406 -15.726 1.00 42.33 1071 LYS A N 1
ATOM 711 C CA . LYS A 1 254 ? -5.036 35.932 -15.334 1.00 39.97 1071 LYS A CA 1
ATOM 712 C C . LYS A 1 254 ? -4.893 34.491 -15.811 1.00 39.66 1071 LYS A C 1
ATOM 713 O O . LYS A 1 254 ? -5.886 33.832 -16.085 1.00 39.20 1071 LYS A O 1
ATOM 715 N N . ALA A 1 255 ? -3.668 34.001 -15.924 1.00 38.69 1072 ALA A N 1
ATOM 716 C CA . ALA A 1 255 ? -3.477 32.676 -16.496 1.00 38.41 1072 ALA A CA 1
ATOM 717 C C . ALA A 1 255 ? -2.420 31.812 -15.818 1.00 37.76 1072 ALA A C 1
ATOM 718 O O . ALA A 1 255 ? -1.593 32.313 -15.077 1.00 38.14 1072 ALA A O 1
ATOM 720 N N . ALA A 1 256 ? -2.439 30.514 -16.094 1.00 36.99 1073 ALA A N 1
ATOM 721 C CA . ALA A 1 256 ? -1.407 29.640 -15.559 1.00 36.44 1073 ALA A CA 1
ATOM 722 C C . ALA A 1 256 ? -1.239 28.395 -16.377 1.00 36.46 1073 ALA A C 1
ATOM 723 O O . ALA A 1 256 ? -2.136 28.017 -17.075 1.00 37.18 1073 ALA A O 1
ATOM 725 N N . ARG A 1 257 ? -0.108 27.722 -16.251 1.00 36.24 1074 ARG A N 1
ATOM 726 C CA . ARG A 1 257 ? 0.123 26.515 -17.032 1.00 36.43 1074 ARG A CA 1
ATOM 727 C C . ARG A 1 257 ? 0.608 25.386 -16.157 1.00 36.28 1074 ARG A C 1
ATOM 728 O O . ARG A 1 257 ? 1.132 25.631 -15.100 1.00 36.21 1074 ARG A O 1
ATOM 730 N N . ASN A 1 258 ? 0.443 24.147 -16.599 1.00 36.42 1075 ASN A N 1
ATOM 731 C CA . ASN A 1 258 ? 0.942 23.017 -15.828 1.00 35.92 1075 ASN A CA 1
ATOM 732 C C . ASN A 1 258 ? 1.488 21.929 -16.710 1.00 35.40 1075 ASN A C 1
ATOM 733 O O . ASN A 1 258 ? 1.030 21.758 -17.810 1.00 35.78 1075 ASN A O 1
ATOM 738 N N . THR A 1 259 ? 2.467 21.179 -16.226 1.00 34.77 1076 THR A N 1
ATOM 739 C CA . THR A 1 259 ? 2.999 20.084 -17.009 1.00 34.17 1076 THR A CA 1
ATOM 740 C C . THR A 1 259 ? 3.257 18.880 -16.155 1.00 33.85 1076 THR A C 1
ATOM 741 O O . THR A 1 259 ? 3.449 19.003 -14.966 1.00 33.36 1076 THR A O 1
ATOM 745 N N . LEU A 1 260 ? 3.289 17.701 -16.759 1.00 33.52 1077 LEU A N 1
ATOM 746 C CA . LEU A 1 260 ? 3.391 16.491 -15.961 1.00 33.81 1077 LEU A CA 1
ATOM 747 C C . LEU A 1 260 ? 4.058 15.352 -16.728 1.00 34.74 1077 LEU A C 1
ATOM 748 O O . LEU A 1 260 ? 3.717 15.119 -17.863 1.00 35.00 1077 LEU A O 1
ATOM 753 N N . ASP A 1 261 ? 5.011 14.659 -16.114 1.00 36.17 1078 ASP A N 1
ATOM 754 C CA . ASP A 1 261 ? 5.696 13.539 -16.736 1.00 37.37 1078 ASP A CA 1
ATOM 755 C C . ASP A 1 261 ? 5.616 12.428 -15.767 1.00 36.61 1078 ASP A C 1
ATOM 756 O O . ASP A 1 261 ? 5.887 12.638 -14.617 1.00 36.15 1078 ASP A O 1
ATOM 761 N N . GLY A 1 262 ? 5.274 11.234 -16.207 1.00 36.39 1079 GLY A N 1
ATOM 762 C CA . GLY A 1 262 ? 5.038 10.163 -15.259 1.00 36.69 1079 GLY A CA 1
ATOM 763 C C . GLY A 1 262 ? 5.515 8.835 -15.763 1.00 36.93 1079 GLY A C 1
ATOM 764 O O . GLY A 1 262 ? 5.888 8.733 -16.910 1.00 36.99 1079 GLY A O 1
ATOM 765 N N . TYR A 1 263 ? 5.511 7.830 -14.892 1.00 37.16 1080 TYR A N 1
ATOM 766 C CA . TYR A 1 263 ? 5.910 6.472 -15.243 1.00 37.10 1080 TYR A CA 1
ATOM 767 C C . TYR A 1 263 ? 5.034 5.477 -14.511 1.00 36.81 1080 TYR A C 1
ATOM 768 O O . TYR A 1 263 ? 4.527 5.790 -13.459 1.00 36.66 1080 TYR A O 1
ATOM 777 N N . SER A 1 264 ? 4.850 4.280 -15.058 1.00 36.94 1081 SER A N 1
ATOM 778 C CA . SER A 1 264 ? 4.047 3.273 -14.367 1.00 36.32 1081 SER A CA 1
ATOM 779 C C . SER A 1 264 ? 4.603 1.871 -14.520 1.00 35.85 1081 SER A C 1
ATOM 780 O O . SER A 1 264 ? 5.347 1.600 -15.437 1.00 35.85 1081 SER A O 1
ATOM 783 N N . VAL A 1 265 ? 4.259 0.985 -13.603 1.00 35.57 1082 VAL A N 1
ATOM 784 C CA . VAL A 1 265 ? 4.660 -0.377 -13.755 1.00 35.89 1082 VAL A CA 1
ATOM 785 C C . VAL A 1 265 ? 3.739 -1.226 -12.943 1.00 35.98 1082 VAL A C 1
ATOM 786 O O . VAL A 1 265 ? 3.325 -0.834 -11.876 1.00 35.73 1082 VAL A O 1
ATOM 790 N N . GLY A 1 266 ? 3.437 -2.413 -13.416 1.00 37.00 1083 GLY A N 1
ATOM 791 C CA . GLY A 1 266 ? 2.508 -3.226 -12.674 1.00 38.22 1083 GLY A CA 1
ATOM 792 C C . GLY A 1 266 ? 2.232 -4.529 -13.356 1.00 39.71 1083 GLY A C 1
ATOM 793 O O . GLY A 1 266 ? 2.902 -4.880 -14.310 1.00 39.30 1083 GLY A O 1
ATOM 794 N N . VAL A 1 267 ? 1.237 -5.238 -12.851 1.00 40.80 1084 VAL A N 1
ATOM 795 C CA . VAL A 1 267 ? 0.876 -6.534 -13.351 1.00 41.20 1084 VAL A CA 1
ATOM 796 C C . VAL A 1 267 ? -0.612 -6.584 -13.551 1.00 41.85 1084 VAL A C 1
ATOM 797 O O . VAL A 1 267 ? -1.351 -5.922 -12.836 1.00 41.85 1084 VAL A O 1
ATOM 801 N N . TYR A 1 268 ? -1.058 -7.382 -14.513 1.00 42.59 1085 TYR A N 1
ATOM 802 C CA . TYR A 1 268 ? -2.481 -7.527 -14.789 1.00 42.78 1085 TYR A CA 1
ATOM 803 C C . TYR A 1 268 ? -2.916 -8.975 -14.866 1.00 42.66 1085 TYR A C 1
ATOM 804 O O . TYR A 1 268 ? -2.091 -9.859 -14.975 1.00 42.07 1085 TYR A O 1
ATOM 813 N N . GLY A 1 269 ? -4.222 -9.206 -14.814 1.00 42.79 1086 GLY A N 1
ATOM 814 C CA . GLY A 1 269 ? -4.764 -10.557 -14.840 1.00 42.52 1086 GLY A CA 1
ATOM 815 C C . GLY A 1 269 ? -5.999 -10.658 -15.710 1.00 43.01 1086 GLY A C 1
ATOM 816 O O . GLY A 1 269 ? -6.733 -9.695 -15.858 1.00 42.83 1086 GLY A O 1
ATOM 817 N N . THR A 1 270 ? -6.227 -11.829 -16.288 1.00 43.55 1087 THR A N 1
ATOM 818 C CA . THR A 1 270 ? -7.355 -12.043 -17.157 1.00 44.45 1087 THR A CA 1
ATOM 819 C C . THR A 1 270 ? -7.993 -13.393 -16.922 1.00 44.77 1087 THR A C 1
ATOM 820 O O . THR A 1 270 ? -7.297 -14.340 -16.634 1.00 44.58 1087 THR A O 1
ATOM 824 N N . TRP A 1 271 ? -9.311 -13.501 -17.064 1.00 45.03 1088 TRP A N 1
ATOM 825 C CA . TRP A 1 271 ? -9.972 -14.791 -16.892 1.00 46.11 1088 TRP A CA 1
ATOM 826 C C . TRP A 1 271 ? -11.125 -14.964 -17.836 1.00 46.88 1088 TRP A C 1
ATOM 827 O O . TRP A 1 271 ? -11.916 -14.064 -17.951 1.00 46.28 1088 TRP A O 1
ATOM 838 N N . TYR A 1 272 ? -11.242 -16.118 -18.482 1.00 48.03 1089 TYR A N 1
ATOM 839 C CA . TYR A 1 272 ? -12.412 -16.445 -19.288 1.00 48.77 1089 TYR A CA 1
ATOM 840 C C . TYR A 1 272 ? -12.888 -17.818 -18.909 1.00 49.26 1089 TYR A C 1
ATOM 841 O O . TYR A 1 272 ? -12.096 -18.732 -18.868 1.00 49.02 1089 TYR A O 1
ATOM 850 N N . GLN A 1 273 ? -14.164 -17.970 -18.587 1.00 49.18 1090 GLN A N 1
ATOM 851 C CA . GLN A 1 273 ? -14.667 -19.299 -18.258 1.00 49.62 1090 GLN A CA 1
ATOM 852 C C . GLN A 1 273 ? -14.795 -20.251 -19.429 1.00 49.41 1090 GLN A C 1
ATOM 853 O O . GLN A 1 273 ? -14.447 -21.413 -19.303 1.00 50.06 1090 GLN A O 1
ATOM 859 N N . ASN A 1 274 ? -15.331 -19.788 -20.549 1.00 49.04 1091 ASN A N 1
ATOM 860 C CA . ASN A 1 274 ? -15.448 -20.663 -21.691 1.00 49.02 1091 ASN A CA 1
ATOM 861 C C . ASN A 1 274 ? -14.433 -20.299 -22.733 1.00 49.46 1091 ASN A C 1
ATOM 862 O O . ASN A 1 274 ? -14.524 -20.751 -23.860 1.00 49.83 1091 ASN A O 1
ATOM 867 N N . GLY A 1 275 ? -13.482 -19.446 -22.380 1.00 49.06 1092 GLY A N 1
ATOM 868 C CA . GLY A 1 275 ? -12.455 -19.042 -23.323 1.00 49.36 1092 GLY A CA 1
ATOM 869 C C . GLY A 1 275 ? -12.961 -17.856 -24.105 1.00 48.73 1092 GLY A C 1
ATOM 870 O O . GLY A 1 275 ? -14.153 -17.621 -24.146 1.00 49.80 1092 GLY A O 1
ATOM 871 N N . GLU A 1 276 ? -12.065 -17.084 -24.692 1.00 48.14 1093 GLU A N 1
ATOM 872 C CA . GLU A 1 276 ? -12.492 -15.949 -25.472 1.00 48.22 1093 GLU A CA 1
ATOM 873 C C . GLU A 1 276 ? -12.922 -16.523 -26.784 1.00 45.93 1093 GLU A C 1
ATOM 874 O O . GLU A 1 276 ? -12.492 -17.607 -27.149 1.00 46.12 1093 GLU A O 1
ATOM 880 N N . ASN A 1 277 ? -13.749 -15.785 -27.507 1.00 42.27 1094 ASN A N 1
ATOM 881 C CA . ASN A 1 277 ? -14.308 -16.253 -28.771 1.00 40.25 1094 ASN A CA 1
ATOM 882 C C . ASN A 1 277 ? -15.515 -17.135 -28.575 1.00 42.47 1094 ASN A C 1
ATOM 883 O O . ASN A 1 277 ? -15.980 -17.781 -29.507 1.00 42.57 1094 ASN A O 1
ATOM 888 N N . ALA A 1 278 ? -16.045 -17.141 -27.367 1.00 43.94 1095 ALA A N 1
ATOM 889 C CA . ALA A 1 278 ? -17.214 -17.930 -27.070 1.00 45.84 1095 ALA A CA 1
ATOM 890 C C . ALA A 1 278 ? -17.982 -17.241 -25.984 1.00 45.45 1095 ALA A C 1
ATOM 891 O O . ALA A 1 278 ? -17.422 -16.478 -25.214 1.00 45.83 1095 ALA A O 1
ATOM 893 N N . THR A 1 279 ? -19.268 -17.527 -25.913 1.00 45.62 1096 THR A N 1
ATOM 894 C CA . THR A 1 279 ? -20.120 -16.932 -24.909 1.00 44.93 1096 THR A CA 1
ATOM 895 C C . THR A 1 279 ? -19.726 -17.345 -23.508 1.00 44.74 1096 THR A C 1
ATOM 896 O O . THR A 1 279 ? -19.336 -18.477 -23.291 1.00 44.71 1096 THR A O 1
ATOM 900 N N . GLY A 1 280 ? -19.828 -16.421 -22.562 1.00 44.71 1097 GLY A N 1
ATOM 901 C CA . GLY A 1 280 ? -19.537 -16.731 -21.170 1.00 45.40 1097 GLY A CA 1
ATOM 902 C C . GLY A 1 280 ? -18.979 -15.581 -20.356 1.00 45.66 1097 GLY A C 1
ATOM 903 O O . GLY A 1 280 ? -18.711 -14.506 -20.882 1.00 45.18 1097 GLY A O 1
ATOM 904 N N . LEU A 1 281 ? -18.793 -15.819 -19.060 1.00 45.95 1098 LEU A N 1
ATOM 905 C CA . LEU A 1 281 ? -18.296 -14.806 -18.130 1.00 46.20 1098 LEU A CA 1
ATOM 906 C C . LEU A 1 281 ? -16.830 -14.482 -18.323 1.00 45.93 1098 LEU A C 1
ATOM 907 O O . LEU A 1 281 ? -16.066 -15.318 -18.768 1.00 46.25 1098 LEU A O 1
ATOM 912 N N . PHE A 1 282 ? -16.433 -13.268 -17.975 1.00 44.95 1099 PHE A N 1
ATOM 913 C CA . PHE A 1 282 ? -15.030 -12.913 -18.055 1.00 44.38 1099 PHE A CA 1
ATOM 914 C C . PHE A 1 282 ? -14.697 -11.905 -16.970 1.00 43.16 1099 PHE A C 1
ATOM 915 O O . PHE A 1 282 ? -15.592 -11.318 -16.406 1.00 42.65 1099 PHE A O 1
ATOM 923 N N . ALA A 1 283 ? -13.421 -11.768 -16.637 1.00 42.09 1100 ALA A N 1
ATOM 924 C CA . ALA A 1 283 ? -12.986 -10.833 -15.616 1.00 40.51 1100 ALA A CA 1
ATOM 925 C C . ALA A 1 283 ? -11.595 -10.391 -15.942 1.00 40.58 1100 ALA A C 1
ATOM 926 O O . ALA A 1 283 ? -10.854 -11.121 -16.545 1.00 40.50 1100 ALA A O 1
ATOM 928 N N . GLU A 1 284 ? -11.245 -9.184 -15.542 1.00 40.62 1101 GLU A N 1
ATOM 929 C CA . GLU A 1 284 ? -9.916 -8.672 -15.791 1.00 41.70 1101 GLU A CA 1
ATOM 930 C C . GLU A 1 284 ? -9.499 -7.951 -14.538 1.00 40.57 1101 GLU A C 1
ATOM 931 O O . GLU A 1 284 ? -10.350 -7.505 -13.800 1.00 40.57 1101 GLU A O 1
ATOM 937 N N . THR A 1 285 ? -8.203 -7.837 -14.272 1.00 40.43 1102 THR A N 1
ATOM 938 C CA . THR A 1 285 ? -7.753 -7.084 -13.112 1.00 40.25 1102 THR A CA 1
ATOM 939 C C . THR A 1 285 ? -6.363 -6.558 -13.251 1.00 40.40 1102 THR A C 1
ATOM 940 O O . THR A 1 285 ? -5.575 -7.109 -13.980 1.00 40.54 1102 THR A O 1
ATOM 944 N N . TRP A 1 286 ? -6.037 -5.484 -12.556 1.00 40.44 1103 TRP A N 1
ATOM 945 C CA . TRP A 1 286 ? -4.666 -5.050 -12.600 1.00 41.45 1103 TRP A CA 1
ATOM 946 C C . TRP A 1 286 ? -4.304 -4.123 -11.501 1.00 41.48 1103 TRP A C 1
ATOM 947 O O . TRP A 1 286 ? -5.150 -3.565 -10.860 1.00 41.43 1103 TRP A O 1
ATOM 958 N N . MET A 1 287 ? -3.022 -3.938 -11.287 1.00 42.58 1104 MET A N 1
ATOM 959 C CA . MET A 1 287 ? -2.619 -3.011 -10.281 1.00 43.37 1104 MET A CA 1
ATOM 960 C C . MET A 1 287 ? -1.289 -2.431 -10.695 1.00 42.42 1104 MET A C 1
ATOM 961 O O . MET A 1 287 ? -0.530 -3.087 -11.368 1.00 42.24 1104 MET A O 1
ATOM 966 N N . GLN A 1 288 ? -1.008 -1.188 -10.341 1.00 41.74 1105 GLN A N 1
ATOM 967 C CA . GLN A 1 288 ? 0.252 -0.616 -10.782 1.00 41.15 1105 GLN A CA 1
ATOM 968 C C . GLN A 1 288 ? 0.715 0.519 -9.900 1.00 40.35 1105 GLN A C 1
ATOM 969 O O . GLN A 1 288 ? -0.033 0.980 -9.072 1.00 39.24 1105 GLN A O 1
ATOM 975 N N . TYR A 1 289 ? 1.959 0.953 -10.060 1.00 39.87 1106 TYR A N 1
ATOM 976 C CA . TYR A 1 289 ? 2.470 2.065 -9.277 1.00 40.94 1106 TYR A CA 1
ATOM 977 C C . TYR A 1 289 ? 2.834 3.198 -10.196 1.00 40.13 1106 TYR A C 1
ATOM 978 O O . TYR A 1 289 ? 3.436 2.972 -11.230 1.00 39.44 1106 TYR A O 1
ATOM 987 N N . ASN A 1 290 ? 2.483 4.418 -9.803 1.00 40.27 1107 ASN A N 1
ATOM 988 C CA . ASN A 1 290 ? 2.741 5.602 -10.618 1.00 39.40 1107 ASN A CA 1
ATOM 989 C C . ASN A 1 290 ? 3.629 6.648 -9.962 1.00 39.10 1107 ASN A C 1
ATOM 990 O O . ASN A 1 290 ? 3.360 7.058 -8.862 1.00 38.98 1107 ASN A O 1
ATOM 995 N N . TRP A 1 291 ? 4.668 7.086 -10.664 1.00 38.71 1108 TRP A N 1
ATOM 996 C CA . TRP A 1 291 ? 5.530 8.162 -10.201 1.00 38.58 1108 TRP A CA 1
ATOM 997 C C . TRP A 1 291 ? 5.387 9.281 -11.190 1.00 36.07 1108 TRP A C 1
ATOM 998 O O . TRP A 1 291 ? 5.596 9.082 -12.358 1.00 35.96 1108 TRP A O 1
ATOM 1009 N N . PHE A 1 292 ? 5.041 10.466 -10.727 1.00 34.20 1109 PHE A N 1
ATOM 1010 C CA . PHE A 1 292 ? 4.853 11.586 -11.629 1.00 33.31 1109 PHE A CA 1
ATOM 1011 C C . PHE A 1 292 ? 5.657 12.792 -11.184 1.00 32.68 1109 PHE A C 1
ATOM 1012 O O . PHE A 1 292 ? 5.828 13.007 -10.012 1.00 33.51 1109 PHE A O 1
ATOM 1020 N N . ASN A 1 293 ? 6.151 13.588 -12.110 1.00 32.04 1110 ASN A N 1
ATOM 1021 C CA . ASN A 1 293 ? 6.856 14.779 -11.716 1.00 31.89 1110 ASN A CA 1
ATOM 1022 C C . ASN A 1 293 ? 6.081 15.909 -12.268 1.00 31.35 1110 ASN A C 1
ATOM 1023 O O . ASN A 1 293 ? 5.937 15.995 -13.463 1.00 31.67 1110 ASN A O 1
ATOM 1028 N N . ALA A 1 294 ? 5.620 16.808 -11.422 1.00 31.89 1111 ALA A N 1
ATOM 1029 C CA . ALA A 1 294 ? 4.714 17.844 -11.871 1.00 31.67 1111 ALA A CA 1
ATOM 1030 C C . ALA A 1 294 ? 5.275 19.216 -11.655 1.00 31.68 1111 ALA A C 1
ATOM 1031 O O . ALA A 1 294 ? 6.196 19.378 -10.892 1.00 31.57 1111 ALA A O 1
ATOM 1033 N N . SER A 1 295 ? 4.714 20.194 -12.353 1.00 32.16 1112 SER A N 1
ATOM 1034 C CA . SER A 1 295 ? 5.101 21.585 -12.207 1.00 32.90 1112 SER A CA 1
ATOM 1035 C C . SER A 1 295 ? 3.887 22.422 -12.389 1.00 32.95 1112 SER A C 1
ATOM 1036 O O . SER A 1 295 ? 3.020 22.062 -13.146 1.00 33.10 1112 SER A O 1
ATOM 1039 N N . VAL A 1 296 ? 3.842 23.571 -11.736 1.00 33.39 1113 VAL A N 1
ATOM 1040 C CA . VAL A 1 296 ? 2.820 24.539 -12.026 1.00 33.65 1113 VAL A CA 1
ATOM 1041 C C . VAL A 1 296 ? 3.453 25.880 -12.237 1.00 34.52 1113 VAL A C 1
ATOM 1042 O O . VAL A 1 296 ? 4.312 26.272 -11.485 1.00 34.75 1113 VAL A O 1
ATOM 1046 N N . LYS A 1 297 ? 3.049 26.597 -13.269 1.00 35.58 1114 LYS A N 1
ATOM 1047 C CA . LYS A 1 297 ? 3.641 27.893 -13.515 1.00 37.19 1114 LYS A CA 1
ATOM 1048 C C . LYS A 1 297 ? 2.529 28.867 -13.673 1.00 37.90 1114 LYS A C 1
ATOM 1049 O O . LYS A 1 297 ? 1.622 28.631 -14.440 1.00 36.94 1114 LYS A O 1
ATOM 1055 N N . GLY A 1 298 ? 2.603 29.968 -12.951 1.00 39.04 1115 GLY A N 1
ATOM 1056 C CA . GLY A 1 298 ? 1.615 31.014 -13.101 1.00 40.79 1115 GLY A CA 1
ATOM 1057 C C . GLY A 1 298 ? 2.316 31.972 -14.014 1.00 42.78 1115 GLY A C 1
ATOM 1058 O O . GLY A 1 298 ? 3.527 32.052 -13.979 1.00 43.57 1115 GLY A O 1
ATOM 1059 N N . ASP A 1 299 ? 1.592 32.687 -14.851 1.00 44.64 1116 ASP A N 1
ATOM 1060 C CA . ASP A 1 299 ? 2.266 33.598 -15.754 1.00 47.06 1116 ASP A CA 1
ATOM 1061 C C . ASP A 1 299 ? 2.949 34.718 -14.996 1.00 48.40 1116 ASP A C 1
ATOM 1062 O O . ASP A 1 299 ? 2.354 35.375 -14.150 1.00 48.31 1116 ASP A O 1
ATOM 1064 N N . GLY A 1 300 ? 4.215 34.921 -15.310 1.00 49.74 1117 GLY A N 1
ATOM 1065 C CA . GLY A 1 300 ? 4.954 36.020 -14.744 1.00 51.87 1117 GLY A CA 1
ATOM 1066 C C . GLY A 1 300 ? 5.595 35.676 -13.426 1.00 52.81 1117 GLY A C 1
ATOM 1067 O O . GLY A 1 300 ? 6.316 36.495 -12.861 1.00 53.50 1117 GLY A O 1
ATOM 1068 N N . LEU A 1 301 ? 5.335 34.469 -12.938 1.00 53.28 1118 LEU A N 1
ATOM 1069 C CA . LEU A 1 301 ? 5.845 34.038 -11.656 1.00 53.35 1118 LEU A CA 1
ATOM 1070 C C . LEU A 1 301 ? 6.692 32.824 -11.837 1.00 52.34 1118 LEU A C 1
ATOM 1071 O O . LEU A 1 301 ? 6.545 32.083 -12.798 1.00 50.68 1118 LEU A O 1
ATOM 1076 N N . GLU A 1 302 ? 7.591 32.626 -10.892 1.00 53.55 1119 GLU A N 1
ATOM 1077 C CA . GLU A 1 302 ? 8.536 31.559 -10.973 1.00 54.35 1119 GLU A CA 1
ATOM 1078 C C . GLU A 1 302 ? 7.780 30.250 -10.908 1.00 52.56 1119 GLU A C 1
ATOM 1079 O O . GLU A 1 302 ? 6.640 30.214 -10.471 1.00 52.77 1119 GLU A O 1
ATOM 1085 N N . GLU A 1 303 ? 8.420 29.178 -11.338 1.00 50.23 1120 GLU A N 1
ATOM 1086 C CA . GLU A 1 303 ? 7.734 27.922 -11.500 1.00 47.71 1120 GLU A CA 1
ATOM 1087 C C . GLU A 1 303 ? 7.882 26.978 -10.338 1.00 45.22 1120 GLU A C 1
ATOM 1088 O O . GLU A 1 303 ? 8.949 26.857 -9.777 1.00 46.02 1120 GLU A O 1
ATOM 1094 N N . GLU A 1 304 ? 6.820 26.256 -10.027 1.00 42.00 1121 GLU A N 1
ATOM 1095 C CA . GLU A 1 304 ? 6.837 25.386 -8.867 1.00 39.48 1121 GLU A CA 1
ATOM 1096 C C . GLU A 1 304 ? 6.758 23.913 -9.153 1.00 37.73 1121 GLU A C 1
ATOM 1097 O O . GLU A 1 304 ? 5.862 23.459 -9.828 1.00 36.82 1121 GLU A O 1
ATOM 1103 N N . LYS A 1 305 ? 7.659 23.156 -8.548 1.00 35.71 1122 LYS A N 1
ATOM 1104 C CA . LYS A 1 305 ? 7.723 21.736 -8.802 1.00 35.30 1122 LYS A CA 1
ATOM 1105 C C . LYS A 1 305 ? 7.463 20.891 -7.581 1.00 34.53 1122 LYS A C 1
ATOM 1106 O O . LYS A 1 305 ? 7.933 21.200 -6.501 1.00 35.04 1122 LYS A O 1
ATOM 1112 N N . TYR A 1 306 ? 6.752 19.788 -7.799 1.00 33.42 1123 TYR A N 1
ATOM 1113 C CA . TYR A 1 306 ? 6.397 18.816 -6.774 1.00 32.65 1123 TYR A CA 1
ATOM 1114 C C . TYR A 1 306 ? 6.217 17.422 -7.403 1.00 33.12 1123 TYR A C 1
ATOM 1115 O O . TYR A 1 306 ? 6.379 17.279 -8.600 1.00 32.97 1123 TYR A O 1
ATOM 1124 N N . ASN A 1 307 ? 5.883 16.404 -6.603 1.00 33.88 1124 ASN A N 1
ATOM 1125 C 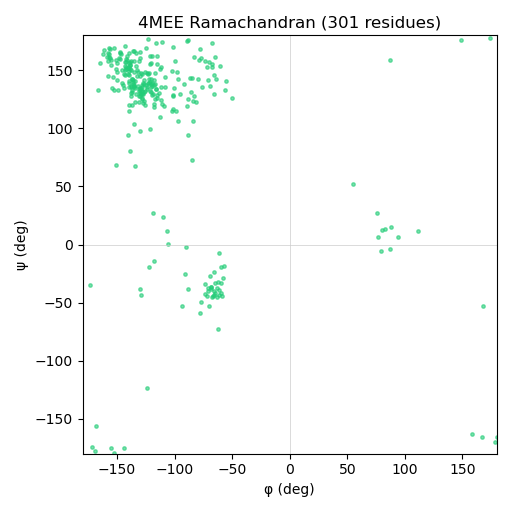CA . ASN A 1 307 ? 5.660 15.041 -7.124 1.00 34.02 1124 ASN A CA 1
ATOM 1126 C C . ASN A 1 307 ? 4.337 14.462 -6.748 1.00 34.80 1124 ASN A C 1
ATOM 1127 O O . ASN A 1 307 ? 3.884 14.688 -5.660 1.00 35.88 1124 ASN A O 1
ATOM 1132 N N . LEU A 1 308 ? 3.765 13.626 -7.605 1.00 35.43 1125 LEU A N 1
ATOM 1133 C CA . LEU A 1 308 ? 2.613 12.824 -7.202 1.00 36.47 1125 LEU A CA 1
ATOM 1134 C C . LEU A 1 308 ? 2.922 11.360 -7.447 1.00 38.00 1125 LEU A C 1
ATOM 1135 O O . LEU A 1 308 ? 3.436 11.002 -8.489 1.00 37.89 1125 LEU A O 1
ATOM 1140 N N . ASN A 1 309 ? 2.634 10.496 -6.495 1.00 39.39 1126 ASN A N 1
ATOM 1141 C CA . ASN A 1 309 ? 2.836 9.087 -6.781 1.00 40.42 1126 ASN A CA 1
ATOM 1142 C C . ASN A 1 309 ? 1.919 8.175 -6.033 1.00 40.79 1126 ASN A C 1
ATOM 1143 O O . ASN A 1 309 ? 1.360 8.544 -5.028 1.00 40.48 1126 ASN A O 1
ATOM 1148 N N . GLY A 1 310 ? 1.732 6.969 -6.521 1.00 40.37 1127 GLY A N 1
ATOM 1149 C CA . GLY A 1 310 ? 0.817 6.130 -5.799 1.00 39.78 1127 GLY A CA 1
ATOM 1150 C C . GLY A 1 310 ? 0.380 4.896 -6.517 1.00 38.37 1127 GLY A C 1
ATOM 1151 O O . GLY A 1 310 ? 0.951 4.509 -7.520 1.00 38.73 1127 GLY A O 1
ATOM 1152 N N . LEU A 1 311 ? -0.671 4.296 -5.988 1.00 36.31 1128 LEU A N 1
ATOM 1153 C CA . LEU A 1 311 ? -1.158 3.046 -6.482 1.00 34.51 1128 LEU A CA 1
ATOM 1154 C C . LEU A 1 311 ? -2.454 3.271 -7.193 1.00 33.76 1128 LEU A C 1
ATOM 1155 O O . LEU A 1 311 ? -3.261 4.072 -6.785 1.00 33.29 1128 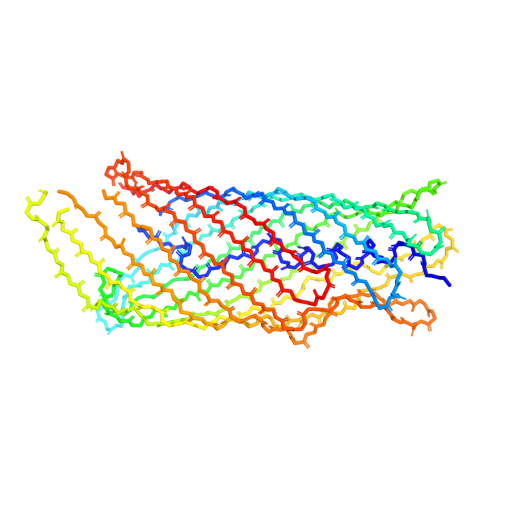LEU A O 1
ATOM 1160 N N . THR A 1 312 ? -2.651 2.518 -8.247 1.00 33.45 1129 THR A N 1
ATOM 1161 C CA . THR A 1 312 ? -3.879 2.530 -8.943 1.00 32.99 1129 THR A CA 1
ATOM 1162 C C . THR A 1 312 ? -4.213 1.076 -9.102 1.00 32.34 1129 THR A C 1
ATOM 1163 O O . THR A 1 312 ? -3.330 0.296 -9.371 1.00 32.44 1129 THR A O 1
ATOM 1167 N N . ALA A 1 313 ? -5.461 0.696 -8.870 1.00 31.71 1130 ALA A N 1
ATOM 1168 C CA . ALA A 1 313 ? -5.854 -0.701 -8.981 1.00 31.41 1130 ALA A CA 1
ATOM 1169 C C . ALA A 1 313 ? -7.246 -0.837 -9.543 1.00 31.02 1130 ALA A C 1
ATOM 1170 O O . ALA A 1 313 ? -8.089 -0.023 -9.268 1.00 30.81 1130 ALA A O 1
ATOM 1172 N N . SER A 1 314 ? -7.499 -1.889 -10.310 1.00 30.92 1131 SER A N 1
ATOM 1173 C CA . SER A 1 314 ? -8.789 -2.029 -10.967 1.00 30.49 1131 SER A CA 1
ATOM 1174 C C . SER A 1 314 ? -9.324 -3.429 -10.947 1.00 29.99 1131 SER A C 1
ATOM 1175 O O . SER A 1 314 ? -8.574 -4.374 -10.936 1.00 30.63 1131 SER A O 1
ATOM 1178 N N . ALA A 1 315 ? -10.637 -3.549 -10.994 1.00 29.88 1132 ALA A N 1
ATOM 1179 C CA . ALA A 1 315 ? -11.238 -4.854 -11.107 1.00 30.47 1132 ALA A CA 1
ATOM 1180 C C . ALA A 1 315 ? -12.539 -4.799 -11.849 1.00 31.32 1132 ALA A C 1
ATOM 1181 O O . ALA A 1 315 ? -13.386 -3.990 -11.545 1.00 31.24 1132 ALA A O 1
ATOM 1183 N N . GLY A 1 316 ? -12.725 -5.704 -12.795 1.00 32.66 1133 GLY A N 1
ATOM 1184 C CA . GLY A 1 316 ? -13.918 -5.651 -13.625 1.00 34.48 1133 GLY A CA 1
ATOM 1185 C C . GLY A 1 316 ? -14.319 -6.947 -14.288 1.00 36.11 1133 GLY A C 1
ATOM 1186 O O . GLY A 1 316 ? -13.536 -7.880 -14.369 1.00 36.77 1133 GLY A O 1
ATOM 1187 N N . GLY A 1 317 ? -15.551 -6.998 -14.778 1.00 37.40 1134 GLY A N 1
ATOM 1188 C CA . GLY A 1 317 ? -16.071 -8.201 -15.398 1.00 38.20 1134 GLY A CA 1
ATOM 1189 C C . GLY A 1 317 ? -17.182 -7.968 -16.397 1.00 38.67 1134 GLY A C 1
ATOM 1190 O O . GLY A 1 317 ? -17.529 -6.855 -16.722 1.00 38.96 1134 GLY A O 1
ATOM 1191 N N . GLY A 1 318 ? -17.751 -9.037 -16.912 1.00 39.29 1135 GLY A N 1
ATOM 1192 C CA . GLY A 1 318 ? -18.815 -8.861 -17.870 1.00 40.15 1135 GLY A CA 1
ATOM 1193 C C . GLY A 1 318 ? -19.346 -10.177 -18.364 1.00 40.80 1135 GLY A C 1
ATOM 1194 O O . GLY A 1 318 ? -19.088 -11.216 -17.772 1.00 40.95 1135 GLY A O 1
ATOM 1195 N N . TYR A 1 319 ? -20.113 -10.136 -19.445 1.00 41.09 1136 TYR A N 1
ATOM 1196 C CA . TYR A 1 319 ? -20.596 -11.357 -20.073 1.00 41.48 1136 TYR A CA 1
ATOM 1197 C C . TYR A 1 319 ? -20.538 -11.254 -21.592 1.00 40.81 1136 TYR A C 1
ATOM 1198 O O . TYR A 1 319 ? -21.162 -10.376 -22.191 1.00 41.00 1136 TYR A O 1
ATOM 1207 N N . ASN A 1 320 ? -19.782 -12.158 -22.208 1.00 40.40 1137 ASN A N 1
ATOM 1208 C CA . ASN A 1 320 ? -19.718 -12.246 -23.662 1.00 40.47 1137 ASN A CA 1
ATOM 1209 C C . ASN A 1 320 ? -20.844 -13.122 -24.203 1.00 41.11 1137 ASN A C 1
ATOM 1210 O O . ASN A 1 320 ? -21.074 -14.229 -23.711 1.00 41.05 1137 ASN A O 1
ATOM 1215 N N . LEU A 1 321 ? -21.545 -12.609 -25.210 1.00 41.17 1138 LEU A N 1
ATOM 1216 C CA . LEU A 1 321 ? -22.705 -13.289 -25.775 1.00 41.79 1138 LEU A CA 1
ATOM 1217 C C . LEU A 1 321 ? -22.697 -13.211 -27.298 1.00 42.16 1138 LEU A C 1
ATOM 1218 O O . LEU A 1 321 ? -22.701 -12.119 -27.870 1.00 42.63 1138 LEU A O 1
ATOM 1223 N N . ASN A 1 322 ? -22.674 -14.377 -27.942 1.00 43.07 1139 ASN A N 1
ATOM 1224 C CA . ASN A 1 322 ? -22.797 -14.470 -29.394 1.00 43.60 1139 ASN A CA 1
ATOM 1225 C C . ASN A 1 322 ? -24.270 -14.462 -29.791 1.00 43.76 1139 ASN A C 1
ATOM 1226 O O . ASN A 1 322 ? -24.987 -15.447 -29.598 1.00 43.90 1139 ASN A O 1
ATOM 1231 N N . VAL A 1 323 ? -24.710 -13.335 -30.341 1.00 43.36 1140 VAL A N 1
ATOM 1232 C CA . VAL A 1 323 ? -26.117 -13.120 -30.664 1.00 43.65 1140 VAL A CA 1
ATOM 1233 C C . VAL A 1 323 ? -26.504 -13.851 -31.949 1.00 43.26 1140 VAL A C 1
ATOM 1234 O O . VAL A 1 323 ? -27.382 -14.719 -31.935 1.00 43.39 1140 VAL A O 1
ATOM 1238 N N . HIS A 1 324 ? -25.826 -13.511 -33.044 1.00 42.09 1141 HIS A N 1
ATOM 1239 C CA . HIS A 1 324 ? -26.159 -14.025 -34.369 1.00 39.86 1141 HIS A CA 1
ATOM 1240 C C . HIS A 1 324 ? -24.907 -14.337 -35.179 1.00 42.23 1141 HIS A C 1
ATOM 1241 O O . HIS A 1 324 ? -23.862 -13.729 -34.984 1.00 42.34 1141 HIS A O 1
ATOM 1248 N N . THR A 1 325 ? -25.004 -15.288 -36.087 1.00 43.26 1142 THR A N 1
ATOM 1249 C CA . THR A 1 325 ? -23.886 -15.554 -36.954 1.00 45.12 1142 THR A CA 1
ATOM 1250 C C . THR A 1 325 ? -24.480 -15.749 -38.328 1.00 45.07 1142 THR A C 1
ATOM 1251 O O . THR A 1 325 ? -25.463 -16.471 -38.481 1.00 45.71 1142 THR A O 1
ATOM 1255 N N . TRP A 1 326 ? -23.915 -15.068 -39.315 1.00 43.41 1143 TRP A N 1
ATOM 1256 C CA . TRP A 1 326 ? -24.489 -15.043 -40.653 1.00 42.14 1143 TRP A CA 1
ATOM 1257 C C . TRP A 1 326 ? -23.387 -15.221 -41.677 1.00 43.47 1143 TRP A C 1
ATOM 1258 O O . TRP A 1 326 ? -22.209 -15.120 -41.353 1.00 43.07 1143 TRP A O 1
ATOM 1260 N N . THR A 1 327 ? -23.768 -15.498 -42.913 1.00 44.48 1144 THR A N 1
ATOM 1261 C CA . THR A 1 327 ? -22.793 -15.646 -43.964 1.00 46.41 1144 THR A CA 1
ATOM 1262 C C . THR A 1 327 ? -23.332 -14.955 -45.189 1.00 46.65 1144 THR A C 1
ATOM 1263 O O . THR A 1 327 ? -24.472 -15.188 -45.573 1.00 47.02 1144 THR A O 1
ATOM 1267 N N . SER A 1 328 ? -22.522 -14.101 -45.802 1.00 46.65 1145 SER A N 1
ATOM 1268 C CA . SER A 1 328 ? -22.950 -13.403 -47.002 1.00 48.55 1145 SER A CA 1
ATOM 1269 C C . SER A 1 328 ? -22.682 -14.223 -48.254 1.00 49.11 1145 SER A C 1
ATOM 1270 O O . SER A 1 328 ? -21.649 -14.894 -48.343 1.00 48.24 1145 SER A O 1
ATOM 1273 N N . PRO A 1 329 ? -23.597 -14.157 -49.241 1.00 50.11 1146 PRO A N 1
ATOM 1274 C CA . PRO A 1 329 ? -23.196 -14.724 -50.515 1.00 50.21 1146 PRO A CA 1
ATOM 1275 C C . PRO A 1 329 ? -22.062 -13.895 -51.085 1.00 49.03 1146 PRO A C 1
ATOM 1276 O O . PRO A 1 329 ? -21.288 -14.396 -51.891 1.00 49.38 1146 PRO A O 1
ATOM 1280 N N . GLU A 1 330 ? -21.973 -12.638 -50.655 1.00 47.33 1147 GLU A N 1
ATOM 1281 C CA . GLU A 1 330 ? -20.910 -11.736 -51.080 1.00 45.22 1147 GLU A CA 1
ATOM 1282 C C . GLU A 1 330 ? -19.536 -12.234 -50.654 1.00 44.20 1147 GLU A C 1
ATOM 1283 O O . GLU A 1 330 ? -19.106 -13.318 -51.046 1.00 43.71 1147 GLU A O 1
ATOM 1285 N N . ILE A 1 332 ? -18.270 -11.894 -45.510 1.00 36.92 1149 ILE A N 1
ATOM 1286 C CA . ILE A 1 332 ? -19.002 -13.112 -45.868 1.00 36.91 1149 ILE A CA 1
ATOM 1287 C C . ILE A 1 332 ? -19.411 -13.990 -44.685 1.00 37.57 1149 ILE A C 1
ATOM 1288 O O . ILE A 1 332 ? -20.447 -14.630 -44.736 1.00 38.90 1149 ILE A O 1
ATOM 1293 N N . THR A 1 333 ? -18.595 -14.055 -43.643 1.00 38.06 1150 THR A N 1
ATOM 1294 C CA . THR A 1 333 ? -19.017 -14.725 -42.424 1.00 38.60 1150 THR A CA 1
ATOM 1295 C C . THR A 1 333 ? -19.009 -13.682 -41.343 1.00 39.70 1150 THR A C 1
ATOM 1296 O O . THR A 1 333 ? -17.966 -13.115 -41.046 1.00 39.75 1150 THR A O 1
ATOM 1300 N N . GLY A 1 334 ? -20.171 -13.425 -40.761 1.00 40.46 1151 GLY A N 1
ATOM 1301 C CA . GLY A 1 334 ? -20.295 -12.381 -39.765 1.00 41.39 1151 GLY A CA 1
ATOM 1302 C C . GLY A 1 334 ? -20.601 -12.969 -38.413 1.00 42.52 1151 GLY A C 1
ATOM 1303 O O . GLY A 1 334 ? -21.200 -14.036 -38.305 1.00 43.70 1151 GLY A O 1
ATOM 1304 N N . GLU A 1 335 ? -20.168 -12.279 -37.374 1.00 43.32 1152 GLU A N 1
ATOM 1305 C CA . GLU A 1 335 ? -20.539 -12.648 -36.032 1.00 43.55 1152 GLU A CA 1
ATOM 1306 C C . GLU A 1 335 ? -21.042 -11.372 -35.402 1.00 45.34 1152 GLU A C 1
ATOM 1307 O O . GLU A 1 335 ? -20.588 -10.292 -35.753 1.00 45.58 1152 GLU A O 1
ATOM 1313 N N . PHE A 1 336 ? -22.002 -11.477 -34.500 1.00 46.88 1153 PHE A N 1
ATOM 1314 C CA . PHE A 1 336 ? -22.444 -10.293 -33.796 1.00 48.76 1153 PHE A CA 1
ATOM 1315 C C . PHE A 1 336 ? -22.543 -10.585 -32.318 1.00 47.23 1153 PHE A C 1
ATOM 1316 O O . PHE A 1 336 ? -23.174 -11.556 -31.913 1.00 46.28 1153 PHE A O 1
ATOM 1324 N N . TRP A 1 337 ? -21.924 -9.722 -31.522 1.00 47.41 1154 TRP A N 1
ATOM 1325 C CA . TRP A 1 337 ? -21.718 -9.979 -30.103 1.00 46.92 1154 TRP A CA 1
ATOM 1326 C C . TRP A 1 337 ? -22.236 -8.848 -29.228 1.00 45.90 1154 TRP A C 1
ATOM 1327 O O . TRP A 1 337 ? -22.107 -7.674 -29.580 1.00 45.95 1154 TRP A O 1
ATOM 1338 N N . LEU A 1 338 ? -22.818 -9.216 -28.088 1.00 46.03 1155 LEU A N 1
ATOM 1339 C CA . LEU A 1 338 ? -23.225 -8.252 -27.065 1.00 45.94 1155 LEU A CA 1
ATOM 1340 C C . LEU A 1 338 ? -22.504 -8.512 -25.748 1.00 45.42 1155 LEU A C 1
ATOM 1341 O O . LEU A 1 338 ? -22.336 -9.665 -25.335 1.00 45.68 1155 LEU A O 1
ATOM 1346 N N . GLN A 1 339 ? -22.086 -7.432 -25.094 1.00 44.56 1156 GLN A N 1
ATOM 1347 C CA . GLN A 1 339 ? -21.308 -7.527 -23.866 1.00 43.24 1156 GLN A CA 1
ATOM 1348 C C . GLN A 1 339 ? -21.696 -6.477 -22.820 1.00 41.95 1156 GLN A C 1
ATOM 1349 O O . GLN A 1 339 ? -21.190 -5.353 -22.853 1.00 43.00 1156 GLN A O 1
ATOM 1355 N N . PRO A 1 340 ? -22.601 -6.841 -21.892 1.00 40.87 1157 PRO A N 1
ATOM 1356 C CA . PRO A 1 340 ? -22.809 -6.006 -20.711 1.00 40.12 1157 PRO A CA 1
ATOM 1357 C C . PRO A 1 340 ? -21.652 -6.208 -19.735 1.00 39.87 1157 PRO A C 1
ATOM 1358 O O . PRO A 1 340 ? -21.237 -7.344 -19.505 1.00 40.33 1157 PRO A O 1
ATOM 1362 N N . HIS A 1 341 ? -21.128 -5.116 -19.181 1.00 39.40 1158 HIS A N 1
ATOM 1363 C CA . HIS A 1 341 ? -19.948 -5.184 -18.314 1.00 39.24 1158 HIS A CA 1
ATOM 1364 C C . HIS A 1 341 ? -19.931 -4.130 -17.205 1.00 39.56 1158 HIS A C 1
ATOM 1365 O O . HIS A 1 341 ? -20.607 -3.104 -17.295 1.00 40.16 1158 HIS A O 1
ATOM 1372 N N . LEU A 1 342 ? -19.138 -4.400 -16.170 1.00 40.03 1159 LEU A N 1
ATOM 1373 C CA . LEU A 1 342 ? -18.996 -3.518 -15.015 1.00 40.64 1159 LEU A CA 1
ATOM 1374 C C . LEU A 1 342 ? -17.527 -3.470 -14.594 1.00 39.58 1159 LEU A C 1
ATOM 1375 O O . LEU A 1 342 ? -16.863 -4.506 -14.537 1.00 39.33 1159 LEU A O 1
ATOM 1380 N N . GLN A 1 343 ? -17.030 -2.269 -14.304 1.00 38.69 1160 GLN A N 1
ATOM 1381 C CA . GLN A 1 343 ? -15.625 -2.054 -13.945 1.00 37.66 1160 GLN A CA 1
ATOM 1382 C C . GLN A 1 343 ? -15.490 -1.041 -12.808 1.00 36.04 1160 GLN A C 1
ATOM 1383 O O . GLN A 1 343 ? -16.190 -0.028 -12.790 1.00 36.54 1160 GLN A O 1
ATOM 1389 N N . ALA A 1 344 ? -14.587 -1.324 -11.869 1.00 34.01 1161 ALA A N 1
ATOM 1390 C CA . ALA A 1 344 ? -14.286 -0.413 -10.760 1.00 32.26 1161 ALA A CA 1
ATOM 1391 C C . ALA A 1 344 ? -12.782 -0.163 -10.641 1.00 31.38 1161 ALA A C 1
ATOM 1392 O O . ALA A 1 344 ? -11.983 -1.099 -10.720 1.00 31.54 1161 ALA A O 1
ATOM 1394 N N . VAL A 1 345 ? -12.409 1.103 -10.455 1.00 30.33 1162 VAL A N 1
ATOM 1395 C CA . VAL A 1 345 ? -11.005 1.505 -10.331 1.00 30.38 1162 VAL A CA 1
ATOM 1396 C C . VAL A 1 345 ? -10.770 2.304 -9.043 1.00 30.81 1162 VAL A C 1
ATOM 1397 O O . VAL A 1 345 ? -11.520 3.231 -8.735 1.00 30.58 1162 VAL A O 1
ATOM 1401 N N . TRP A 1 346 ? -9.729 1.931 -8.299 1.00 31.56 1163 TRP A N 1
ATOM 1402 C CA . TRP A 1 346 ? -9.288 2.692 -7.129 1.00 32.32 1163 TRP A CA 1
ATOM 1403 C C . TRP A 1 346 ? -8.110 3.592 -7.494 1.00 32.39 1163 TRP A C 1
ATOM 1404 O O . TRP A 1 346 ? -7.028 3.113 -7.835 1.00 32.14 1163 TRP A O 1
ATOM 1415 N N . MET A 1 347 ? -8.338 4.899 -7.420 1.00 32.29 1164 MET A N 1
ATOM 1416 C CA . MET A 1 347 ? -7.316 5.892 -7.732 1.00 32.39 1164 MET A CA 1
ATOM 1417 C C . MET A 1 347 ? -6.641 6.369 -6.447 1.00 32.84 1164 MET A C 1
ATOM 1418 O O . MET A 1 347 ? -7.229 7.124 -5.670 1.00 33.54 1164 MET A O 1
ATOM 1423 N N . GLY A 1 348 ? -5.407 5.919 -6.224 1.00 33.04 1165 GLY A N 1
ATOM 1424 C CA . GLY A 1 348 ? -4.693 6.223 -4.982 1.00 32.97 1165 GLY A CA 1
ATOM 1425 C C . GLY A 1 348 ? -3.402 7.007 -5.141 1.00 32.53 1165 GLY A C 1
ATOM 1426 O O . GLY A 1 348 ? -2.501 6.896 -4.309 1.00 32.34 1165 GLY A O 1
ATOM 1427 N N . VAL A 1 349 ? -3.309 7.799 -6.206 1.00 32.45 1166 VAL A N 1
ATOM 1428 C CA . VAL A 1 349 ? -2.154 8.673 -6.417 1.00 32.57 1166 VAL A CA 1
ATOM 1429 C C . VAL A 1 349 ? -2.421 10.016 -5.743 1.00 32.58 1166 VAL A C 1
ATOM 1430 O O . VAL A 1 349 ? -3.378 10.715 -6.086 1.00 32.34 1166 VAL A O 1
ATOM 1434 N N . THR A 1 350 ? -1.573 10.356 -4.776 1.00 33.03 1167 THR A N 1
ATOM 1435 C CA . THR A 1 350 ? -1.677 11.611 -4.036 1.00 32.96 1167 THR A CA 1
ATOM 1436 C C . THR A 1 350 ? -0.452 12.486 -4.270 1.00 33.75 1167 THR A C 1
ATOM 1437 O O . THR A 1 350 ? 0.653 11.975 -4.449 1.00 34.05 1167 THR A O 1
ATOM 1441 N N . PRO A 1 351 ? -0.648 13.812 -4.263 1.00 33.81 1168 PRO A N 1
ATOM 1442 C CA . PRO A 1 351 ? 0.418 14.768 -4.491 1.00 33.91 1168 PRO A CA 1
ATOM 1443 C C . PRO A 1 351 ? 1.180 15.011 -3.212 1.00 33.98 1168 PRO A C 1
ATOM 1444 O O . PRO A 1 351 ? 0.686 14.704 -2.126 1.00 34.42 1168 PRO A O 1
ATOM 1448 N N . ASP A 1 352 ? 2.383 15.551 -3.355 1.00 34.51 1169 ASP A N 1
ATOM 1449 C CA . ASP A 1 352 ? 3.131 16.067 -2.228 1.00 34.87 1169 ASP A CA 1
ATOM 1450 C C . ASP A 1 352 ? 2.386 17.277 -1.720 1.00 34.63 1169 ASP A C 1
ATOM 1451 O O . ASP A 1 352 ? 1.672 17.931 -2.476 1.00 34.30 1169 ASP A O 1
ATOM 1456 N N . THR A 1 353 ? 2.540 17.566 -0.439 1.00 34.61 1170 THR A N 1
ATOM 1457 C CA . THR A 1 353 ? 2.054 18.809 0.107 1.00 35.00 1170 THR A CA 1
ATOM 1458 C C . THR A 1 353 ? 3.105 19.843 -0.233 1.00 35.41 1170 THR A C 1
ATOM 1459 O O . THR A 1 353 ? 4.267 19.684 0.131 1.00 36.01 1170 THR A O 1
ATOM 1463 N N . HIS A 1 354 ? 2.706 20.894 -0.937 1.00 35.00 1171 HIS A N 1
ATOM 1464 C CA . HIS A 1 354 ? 3.688 21.801 -1.517 1.00 35.67 1171 HIS A CA 1
ATOM 1465 C C . HIS A 1 354 ? 3.459 23.265 -1.169 1.00 35.78 1171 HIS A C 1
ATOM 1466 O O . HIS A 1 354 ? 2.359 23.787 -1.331 1.00 35.73 1171 HIS A O 1
ATOM 1473 N N . GLN A 1 355 ? 4.520 23.918 -0.700 1.00 35.76 1172 GLN A N 1
ATOM 1474 C CA . GLN A 1 355 ? 4.487 25.342 -0.388 1.00 35.68 1172 GLN A CA 1
ATOM 1475 C C . GLN A 1 355 ? 5.122 26.165 -1.506 1.00 36.72 1172 GLN A C 1
ATOM 1476 O O . GLN A 1 355 ? 6.197 25.833 -2.006 1.00 36.74 1172 GLN A O 1
ATOM 1482 N N . GLU A 1 356 ? 4.451 27.247 -1.880 1.00 38.11 1173 GLU A N 1
ATOM 1483 C CA . GLU A 1 356 ? 4.891 28.077 -2.991 1.00 40.61 1173 GLU A CA 1
ATOM 1484 C C . GLU A 1 356 ? 5.838 29.180 -2.569 1.00 41.98 1173 GLU A C 1
ATOM 1485 O O . GLU A 1 356 ? 6.080 29.392 -1.383 1.00 41.65 1173 GLU A O 1
ATOM 1491 N N . ASP A 1 357 ? 6.349 29.896 -3.562 1.00 43.62 1174 ASP A N 1
ATOM 1492 C CA . ASP A 1 357 ? 7.255 31.001 -3.339 1.00 45.78 1174 ASP A CA 1
ATOM 1493 C C . ASP A 1 357 ? 6.602 32.040 -2.451 1.00 45.47 1174 ASP A C 1
ATOM 1494 O O . ASP A 1 357 ? 7.281 32.750 -1.716 1.00 45.42 1174 ASP A O 1
ATOM 1499 N N . ASN A 1 358 ? 5.278 32.119 -2.518 1.00 45.20 1175 ASN A N 1
ATOM 1500 C CA . ASN A 1 358 ? 4.545 33.118 -1.751 1.00 45.35 1175 ASN A CA 1
ATOM 1501 C C . ASN A 1 358 ? 4.136 32.641 -0.365 1.00 44.51 1175 ASN A C 1
ATOM 1502 O O . ASN A 1 358 ? 3.556 33.398 0.416 1.00 45.00 1175 ASN A O 1
ATOM 1507 N N . GLY A 1 359 ? 4.451 31.385 -0.069 1.00 43.22 1176 GLY A N 1
ATOM 1508 C CA . GLY A 1 359 ? 4.180 30.811 1.236 1.00 41.83 1176 GLY A CA 1
ATOM 1509 C C . GLY A 1 359 ? 2.858 30.085 1.280 1.00 40.15 1176 GLY A C 1
ATOM 1510 O O . GLY A 1 359 ? 2.426 29.642 2.335 1.00 39.62 1176 GLY A O 1
ATOM 1511 N N . THR A 1 360 ? 2.213 29.960 0.129 1.00 39.89 1177 THR A N 1
ATOM 1512 C CA . THR A 1 360 ? 0.930 29.290 0.071 1.00 40.39 1177 THR A CA 1
ATOM 1513 C C . THR A 1 360 ? 1.146 27.800 -0.045 1.00 39.63 1177 THR A C 1
ATOM 1514 O O . THR A 1 360 ? 1.813 27.338 -0.969 1.00 38.38 1177 THR A O 1
ATOM 1518 N N . VAL A 1 361 ? 0.572 27.052 0.889 1.00 38.90 1178 VAL A N 1
ATOM 1519 C CA . VAL A 1 361 ? 0.670 25.600 0.859 1.00 38.01 1178 VAL A CA 1
ATOM 1520 C C . VAL A 1 361 ? -0.504 24.991 0.114 1.00 37.36 1178 VAL A C 1
ATOM 1521 O O . VAL A 1 361 ? -1.644 25.412 0.286 1.00 38.20 1178 VAL A O 1
ATOM 1525 N N . VAL A 1 362 ? -0.217 23.986 -0.704 1.00 36.77 1179 VAL A N 1
ATOM 1526 C CA . VAL A 1 362 ? -1.241 23.361 -1.526 1.00 35.28 1179 VAL A CA 1
ATOM 1527 C C . VAL A 1 362 ? -1.224 21.844 -1.352 1.00 34.99 1179 VAL A C 1
ATOM 1528 O O . VAL A 1 362 ? -0.189 21.198 -1.528 1.00 34.16 1179 VAL A O 1
ATOM 1532 N N . GLN A 1 363 ? -2.382 21.295 -0.997 1.00 34.82 1180 GLN A N 1
ATOM 1533 C CA . GLN A 1 363 ? -2.548 19.863 -0.776 1.00 35.08 1180 GLN A CA 1
ATOM 1534 C C . GLN A 1 363 ? -3.613 19.330 -1.722 1.00 34.80 1180 GLN A C 1
ATOM 1535 O O . GLN A 1 363 ? -4.408 20.093 -2.262 1.00 34.87 1180 GLN A O 1
ATOM 1541 N N . GLY A 1 364 ? -3.642 18.018 -1.916 1.00 34.69 1181 GLY A N 1
ATOM 1542 C CA . GLY A 1 364 ? -4.593 17.421 -2.846 1.00 34.22 1181 GLY A CA 1
ATOM 1543 C C . GLY A 1 364 ? -5.958 17.156 -2.250 1.00 34.32 1181 GLY A C 1
ATOM 1544 O O . GLY A 1 364 ? -6.077 16.798 -1.080 1.00 34.76 1181 GLY A O 1
ATOM 1545 N N . ALA A 1 365 ? -6.993 17.350 -3.055 1.00 33.92 1182 ALA A N 1
ATOM 1546 C CA . ALA A 1 365 ? -8.327 16.946 -2.667 1.00 34.28 1182 ALA A CA 1
ATOM 1547 C C . ALA A 1 365 ? -8.767 15.887 -3.651 1.00 34.70 1182 ALA A C 1
ATOM 1548 O O . ALA A 1 365 ? -8.516 16.014 -4.853 1.00 35.44 1182 ALA A O 1
ATOM 1550 N N . GLY A 1 366 ? -9.407 14.842 -3.130 1.00 35.39 1183 GLY A N 1
ATOM 1551 C CA . GLY A 1 366 ? -9.909 13.731 -3.939 1.00 34.87 1183 GLY A CA 1
ATOM 1552 C C . GLY A 1 366 ? -9.188 12.407 -3.736 1.00 35.08 1183 GLY A C 1
ATOM 1553 O O . GLY A 1 366 ? -9.373 11.473 -4.511 1.00 34.49 1183 GLY A O 1
ATOM 1554 N N . LYS A 1 367 ? -8.358 12.320 -2.702 1.00 34.91 1184 LYS A N 1
ATOM 1555 C CA . LYS A 1 367 ? -7.564 11.124 -2.494 1.00 34.89 1184 LYS A CA 1
ATOM 1556 C C . LYS A 1 367 ? -8.493 9.932 -2.419 1.00 34.78 1184 LYS A C 1
ATOM 1557 O O . LYS A 1 367 ? -9.514 9.995 -1.745 1.00 35.04 1184 LYS A O 1
ATOM 1559 N N . ASN A 1 368 ? -8.148 8.869 -3.141 1.00 34.82 1185 ASN A N 1
ATOM 1560 C CA . ASN A 1 368 ? -8.848 7.579 -3.062 1.00 34.54 1185 ASN A CA 1
ATOM 1561 C C . ASN A 1 368 ? -10.205 7.471 -3.753 1.00 33.65 1185 ASN A C 1
ATOM 1562 O O . ASN A 1 368 ? -11.040 6.660 -3.348 1.00 33.91 1185 ASN A O 1
ATOM 1567 N N . ASN A 1 369 ? -10.410 8.273 -4.796 1.00 32.56 1186 ASN A N 1
ATOM 1568 C CA . ASN A 1 369 ? -11.612 8.195 -5.634 1.00 31.73 1186 ASN A CA 1
ATOM 1569 C C . ASN A 1 369 ? -11.836 6.796 -6.201 1.00 31.63 1186 ASN A C 1
ATOM 1570 O O . ASN A 1 369 ? -10.884 6.116 -6.576 1.00 31.82 1186 ASN A O 1
ATOM 1575 N N . ILE A 1 370 ? -13.095 6.370 -6.249 1.00 31.42 1187 ILE A N 1
ATOM 1576 C CA . ILE A 1 370 ? -13.454 5.113 -6.901 1.00 31.87 1187 ILE A CA 1
ATOM 1577 C C . ILE A 1 370 ? -14.292 5.392 -8.150 1.00 32.31 1187 ILE A C 1
ATOM 1578 O O . ILE A 1 370 ? -15.446 5.828 -8.061 1.00 32.39 1187 ILE A O 1
ATOM 1583 N N . GLN A 1 371 ? -13.685 5.158 -9.311 1.00 33.15 1188 GLN A N 1
ATOM 1584 C CA . GLN A 1 371 ? -14.375 5.297 -10.588 1.00 34.39 1188 GLN A CA 1
ATOM 1585 C C . GLN A 1 371 ? -15.063 3.988 -10.964 1.00 35.26 1188 GLN A C 1
ATOM 1586 O O . GLN A 1 371 ? -14.427 2.936 -11.019 1.00 35.21 1188 GLN A O 1
ATOM 1592 N N . THR A 1 372 ? -16.365 4.064 -11.215 1.00 36.60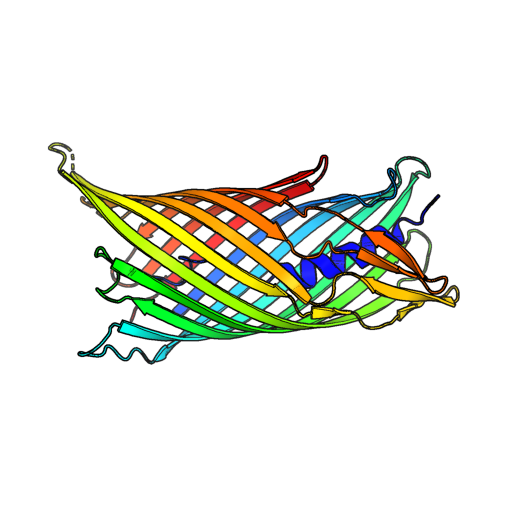 1189 THR A N 1
ATOM 1593 C CA . THR A 1 372 ? -17.138 2.898 -11.616 1.00 38.40 1189 THR A CA 1
ATOM 1594 C C . THR A 1 372 ? -17.675 3.083 -13.032 1.00 39.92 1189 THR A C 1
ATOM 1595 O O . THR A 1 372 ? -18.282 4.109 -13.356 1.00 40.53 1189 THR A O 1
ATOM 1599 N N . LYS A 1 373 ? -17.424 2.083 -13.870 1.00 41.07 1190 LYS A N 1
ATOM 1600 C CA . LYS A 1 373 ? -17.922 2.064 -15.236 1.00 42.12 1190 LYS A CA 1
ATOM 1601 C C . LYS A 1 373 ? -18.901 0.912 -15.409 1.00 40.88 1190 LYS A C 1
ATOM 1602 O O . LYS A 1 373 ? -18.589 -0.232 -15.084 1.00 41.78 1190 LYS A O 1
ATOM 1608 N N . ALA A 1 374 ? -20.095 1.233 -15.896 1.00 39.95 1191 ALA A N 1
ATOM 1609 C CA . ALA A 1 374 ? -21.108 0.234 -16.214 1.00 39.37 1191 ALA A CA 1
ATOM 1610 C C . ALA A 1 374 ? -21.581 0.474 -17.636 1.00 39.62 1191 ALA A C 1
ATOM 1611 O O . ALA A 1 374 ? -21.916 1.600 -18.000 1.00 39.93 1191 ALA A O 1
ATOM 1613 N N . GLY A 1 375 ? -21.600 -0.575 -18.449 1.00 39.70 1192 GLY A N 1
ATOM 1614 C CA . GLY A 1 375 ? -21.968 -0.400 -19.844 1.00 40.09 1192 GLY A CA 1
ATOM 1615 C C . GLY A 1 375 ? -22.154 -1.660 -20.653 1.00 41.05 1192 GLY A C 1
ATOM 1616 O O . GLY A 1 375 ? -22.110 -2.771 -20.128 1.00 40.89 1192 GLY A O 1
ATOM 1617 N N . ILE A 1 376 ? -22.379 -1.466 -21.946 1.00 42.15 1193 ILE A N 1
ATOM 1618 C CA . ILE A 1 376 ? -22.538 -2.562 -22.883 1.00 43.51 1193 ILE A CA 1
ATOM 1619 C C . ILE A 1 376 ? -21.747 -2.293 -24.148 1.00 44.39 1193 ILE A C 1
ATOM 1620 O O . ILE A 1 376 ? -21.781 -1.185 -24.682 1.00 43.94 1193 ILE A O 1
ATOM 1625 N N . ARG A 1 377 ? -21.046 -3.315 -24.630 1.00 45.77 1194 ARG A N 1
ATOM 1626 C CA . ARG A 1 377 ? -20.363 -3.224 -25.914 1.00 46.48 1194 ARG A CA 1
ATOM 1627 C C . ARG A 1 377 ? -20.996 -4.122 -26.964 1.00 46.88 1194 ARG A C 1
ATOM 1628 O O . ARG A 1 377 ? -21.293 -5.286 -26.702 1.00 47.69 1194 ARG A O 1
ATOM 1636 N N . ALA A 1 378 ? -21.175 -3.569 -28.157 1.00 46.40 1195 ALA A N 1
ATOM 1637 C CA . ALA A 1 378 ? -21.691 -4.317 -29.289 1.00 47.01 1195 ALA A CA 1
ATOM 1638 C C . ALA A 1 378 ? -20.580 -4.481 -30.307 1.00 47.61 1195 ALA A C 1
ATOM 1639 O O . ALA A 1 378 ? -20.039 -3.499 -30.806 1.00 47.41 1195 ALA A O 1
ATOM 1641 N N . SER A 1 379 ? -20.242 -5.726 -30.613 1.00 48.38 1196 SER A N 1
ATOM 1642 C CA . SER A 1 379 ? -19.118 -6.008 -31.490 1.00 49.65 1196 SER A CA 1
ATOM 1643 C C . SER A 1 379 ? -19.600 -6.782 -32.702 1.00 49.69 1196 SER A C 1
ATOM 1644 O O . SER A 1 379 ? -20.429 -7.684 -32.577 1.00 50.13 1196 SER A O 1
ATOM 1647 N N . TRP A 1 380 ? -19.082 -6.421 -33.872 1.00 49.62 1197 TRP A N 1
ATOM 1648 C CA . TRP A 1 380 ? -19.424 -7.103 -35.111 1.00 48.33 1197 TRP A CA 1
ATOM 1649 C C . TRP A 1 380 ? -18.162 -7.667 -35.746 1.00 48.76 1197 TRP A C 1
ATOM 1650 O O . TRP A 1 380 ? -17.419 -6.939 -36.397 1.00 49.11 1197 TRP A O 1
ATOM 1652 N N . LYS A 1 381 ? -17.917 -8.961 -35.545 1.00 48.40 1198 LYS A N 1
ATOM 1653 C CA . LYS A 1 381 ? -16.754 -9.643 -36.134 1.00 47.86 1198 LYS A CA 1
ATOM 1654 C C . LYS A 1 381 ? -17.000 -10.000 -37.596 1.00 48.12 1198 LYS A C 1
ATOM 1655 O O . LYS A 1 381 ? -18.110 -10.383 -37.962 1.00 47.02 1198 LYS A O 1
ATOM 1661 N N . VAL A 1 382 ? -15.963 -9.889 -38.425 1.00 46.80 1199 VAL A N 1
ATOM 1662 C CA . VAL A 1 382 ? -16.068 -10.227 -39.849 1.00 47.36 1199 VAL A CA 1
ATOM 1663 C C . VAL A 1 382 ? -14.860 -11.023 -40.342 1.00 46.69 1199 VAL A C 1
ATOM 1664 O O . VAL A 1 382 ? -13.711 -10.665 -40.071 1.00 46.13 1199 VAL A O 1
ATOM 1668 N N . LYS A 1 383 ? -15.142 -12.105 -41.063 1.00 45.88 1200 LYS A N 1
ATOM 1669 C CA . LYS A 1 383 ? -14.134 -12.850 -41.814 1.00 45.45 1200 LYS A CA 1
ATOM 1670 C C . LYS A 1 383 ? -14.563 -12.943 -43.281 1.00 45.05 1200 LYS A C 1
ATOM 1671 O O . LYS A 1 383 ? -15.695 -12.598 -43.624 1.00 44.39 1200 LYS A O 1
ATOM 1673 N N . SER A 1 384 ? -13.656 -13.391 -44.144 1.00 45.37 1201 SER A N 1
ATOM 1674 C CA . SER A 1 384 ? -13.962 -13.546 -45.562 1.00 44.29 1201 SER A CA 1
ATOM 1675 C C . SER A 1 384 ? -13.563 -14.921 -46.079 1.00 44.02 1201 SER A C 1
ATOM 1676 O O . SER A 1 384 ? -12.871 -15.672 -45.399 1.00 44.28 1201 SER A O 1
ATOM 1678 N N . GLU A 1 393 ? -9.278 -10.921 -40.829 1.00 47.38 1210 GLU A N 1
ATOM 1679 C CA . GLU A 1 393 ? -10.485 -10.507 -40.121 1.00 47.31 1210 GLU A CA 1
ATOM 1680 C C . GLU A 1 393 ? -10.466 -9.013 -39.797 1.00 47.81 1210 GLU A C 1
ATOM 1681 O O . GLU A 1 393 ? -9.431 -8.364 -39.891 1.00 48.41 1210 GLU A O 1
ATOM 1683 N N . PHE A 1 394 ? -11.618 -8.469 -39.436 1.00 47.21 1211 PHE A N 1
ATOM 1684 C CA . PHE A 1 394 ? -11.711 -7.096 -38.977 1.00 47.39 1211 PHE A CA 1
ATOM 1685 C C . PHE A 1 394 ? -12.870 -7.125 -38.015 1.00 47.76 1211 PHE A C 1
ATOM 1686 O O . PHE A 1 394 ? -13.835 -7.830 -38.266 1.00 47.44 1211 PHE A O 1
ATOM 1688 N N . SER A 1 395 ? -12.797 -6.396 -36.909 1.00 48.83 1212 SER A N 1
ATOM 1689 C CA . SER A 1 395 ? -13.887 -6.464 -35.938 1.00 49.86 1212 SER A CA 1
ATOM 1690 C C . SER A 1 395 ? -14.276 -5.119 -35.327 1.00 50.02 1212 SER A C 1
ATOM 1691 O O . SER A 1 395 ? -13.884 -4.825 -34.195 1.00 50.36 1212 SER A O 1
ATOM 1694 N N . PRO A 1 396 ? -15.073 -4.304 -36.052 1.00 50.19 1213 PRO A N 1
ATOM 1695 C CA . PRO A 1 396 ? -15.411 -3.013 -35.452 1.00 49.33 1213 PRO A CA 1
ATOM 1696 C C . PRO A 1 396 ? -16.357 -3.126 -34.257 1.00 48.18 1213 PRO A C 1
ATOM 1697 O O . PRO A 1 396 ? -17.091 -4.107 -34.125 1.00 48.25 1213 PRO A O 1
ATOM 1701 N N . TYR A 1 397 ? -16.334 -2.119 -33.394 1.00 46.12 1214 TYR A N 1
ATOM 1702 C CA . TYR A 1 397 ? -17.110 -2.164 -32.164 1.00 45.69 1214 TYR A CA 1
ATOM 1703 C C . TYR A 1 397 ? -17.703 -0.809 -31.804 1.00 44.54 1214 TYR A C 1
ATOM 1704 O O . TYR A 1 397 ? -17.147 0.235 -32.145 1.00 44.01 1214 TYR A O 1
ATOM 1713 N N . ILE A 1 398 ? -18.843 -0.836 -31.121 1.00 44.67 1215 ILE A N 1
ATOM 1714 C CA . ILE A 1 398 ? -19.405 0.358 -30.504 1.00 45.32 1215 ILE A CA 1
ATOM 1715 C C . ILE A 1 398 ? -19.670 0.089 -29.036 1.00 44.40 1215 ILE A C 1
ATOM 1716 O O . ILE A 1 398 ? -20.188 -0.966 -28.678 1.00 45.75 1215 ILE A O 1
ATOM 1721 N N . GLU A 1 399 ? -19.348 1.059 -28.189 1.00 43.40 1216 GLU A N 1
ATOM 1722 C CA . GLU A 1 399 ? -19.513 0.889 -26.750 1.00 42.74 1216 GLU A CA 1
ATOM 1723 C C . GLU A 1 399 ? -20.054 2.144 -26.072 1.00 40.98 1216 GLU A C 1
ATOM 1724 O O . GLU A 1 399 ? -19.674 3.263 -26.419 1.00 41.59 1216 GLU A O 1
ATOM 1730 N N . ALA A 1 400 ? -20.943 1.938 -25.103 1.00 39.66 1217 ALA A N 1
ATOM 1731 C CA . ALA A 1 400 ? -21.508 3.023 -24.306 1.00 38.37 1217 ALA A CA 1
ATOM 1732 C C . ALA A 1 400 ? -21.391 2.707 -22.817 1.00 37.64 1217 ALA A C 1
ATOM 1733 O O . ALA A 1 400 ? -21.735 1.607 -22.380 1.00 38.09 1217 ALA A O 1
ATOM 1735 N N . ASN A 1 401 ? -20.899 3.676 -22.048 1.00 37.11 1218 ASN A N 1
ATOM 1736 C CA . ASN A 1 401 ? -20.662 3.494 -20.616 1.00 36.78 1218 ASN A CA 1
ATOM 1737 C C . ASN A 1 401 ? -21.181 4.636 -19.747 1.00 35.61 1218 ASN A C 1
ATOM 1738 O O . ASN A 1 401 ? -21.293 5.780 -20.195 1.00 35.00 1218 ASN A O 1
ATOM 1743 N N . TRP A 1 402 ? -21.494 4.303 -18.499 1.00 35.57 1219 TRP A N 1
ATOM 1744 C CA . TRP A 1 402 ? -21.816 5.294 -17.483 1.00 35.60 1219 TRP A CA 1
ATOM 1745 C C . TRP A 1 402 ? -20.686 5.357 -16.457 1.00 36.28 1219 TRP A C 1
ATOM 1746 O O . TRP A 1 402 ? -20.360 4.365 -15.803 1.00 37.28 1219 TRP A O 1
ATOM 1757 N N . ILE A 1 403 ? -20.080 6.530 -16.337 1.00 36.60 1220 ILE A N 1
ATOM 1758 C CA . ILE A 1 403 ? -18.986 6.723 -15.404 1.00 36.97 1220 ILE A CA 1
ATOM 1759 C C . ILE A 1 403 ? -19.499 7.425 -14.165 1.00 37.51 1220 ILE A C 1
ATOM 1760 O O . ILE A 1 403 ? -20.148 8.465 -14.253 1.00 37.43 1220 ILE A O 1
ATOM 1765 N N . HIS A 1 404 ? -19.207 6.839 -13.013 1.00 37.89 1221 HIS A N 1
ATOM 1766 C CA . HIS A 1 404 ? -19.551 7.426 -11.737 1.00 38.78 1221 HIS A CA 1
ATOM 1767 C C . HIS A 1 404 ? -18.265 7.579 -10.957 1.00 38.05 1221 HIS A C 1
ATOM 1768 O O . HIS A 1 404 ? -17.424 6.694 -10.993 1.00 38.53 1221 HIS A O 1
ATOM 1775 N N . ASN A 1 405 ? -18.103 8.698 -10.264 1.00 37.86 1222 ASN A N 1
ATOM 1776 C CA . ASN A 1 405 ? -16.961 8.876 -9.379 1.00 36.79 1222 ASN A CA 1
ATOM 1777 C C . ASN A 1 405 ? -17.401 9.116 -7.955 1.00 36.38 1222 ASN A C 1
ATOM 1778 O O . ASN A 1 405 ? -18.313 9.907 -7.708 1.00 37.02 1222 ASN A O 1
ATOM 1783 N N . THR A 1 406 ? -16.737 8.445 -7.021 1.00 34.91 1223 THR A N 1
ATOM 1784 C CA . THR A 1 406 ? -17.023 8.616 -5.604 1.00 35.03 1223 THR A CA 1
ATOM 1785 C C . THR A 1 406 ? -16.555 9.972 -5.068 1.00 34.47 1223 THR A C 1
ATOM 1786 O O . THR A 1 406 ? -17.237 10.582 -4.243 1.00 34.30 1223 THR A O 1
ATOM 1790 N N . HIS A 1 407 ? -15.413 10.458 -5.547 1.00 34.83 1224 HIS A N 1
ATOM 1791 C CA . HIS A 1 407 ? -14.955 11.806 -5.204 1.00 34.47 1224 HIS A CA 1
ATOM 1792 C C . HIS A 1 407 ? -14.906 12.681 -6.443 1.00 34.71 1224 HIS A C 1
ATOM 1793 O O . HIS A 1 407 ? -15.091 12.210 -7.559 1.00 33.93 1224 HIS A O 1
ATOM 1800 N N . GLU A 1 408 ? -14.630 13.960 -6.249 1.00 34.78 1225 GLU A N 1
ATOM 1801 C CA . GLU A 1 408 ? -14.317 14.819 -7.377 1.00 34.70 1225 GLU A CA 1
ATOM 1802 C C . GLU A 1 408 ? -12.983 15.500 -7.091 1.00 33.99 1225 GLU A C 1
ATOM 1803 O O . GLU A 1 408 ? -12.753 16.001 -5.989 1.00 34.25 1225 GLU A O 1
ATOM 1809 N N . PHE A 1 409 ? -12.087 15.464 -8.071 1.00 33.28 1226 PHE A N 1
ATOM 1810 C CA . PHE A 1 409 ? -10.716 15.916 -7.865 1.00 33.18 1226 PHE A CA 1
ATOM 1811 C C . PHE A 1 409 ? -10.600 17.420 -7.706 1.00 32.54 1226 PHE A C 1
ATOM 1812 O O . PHE A 1 409 ? -11.314 18.184 -8.355 1.00 32.53 1226 PHE A O 1
ATOM 1820 N N . GLY A 1 410 ? -9.710 17.838 -6.816 1.00 32.36 1227 GLY A N 1
ATOM 1821 C CA . GLY A 1 410 ? -9.616 19.242 -6.468 1.00 32.39 1227 GLY A CA 1
ATOM 1822 C C . GLY A 1 410 ? -8.397 19.632 -5.669 1.00 32.89 1227 GLY A C 1
ATOM 1823 O O . GLY A 1 410 ? -7.371 18.953 -5.702 1.00 33.03 1227 GLY A O 1
ATOM 1824 N N . VAL A 1 411 ? -8.518 20.734 -4.938 1.00 33.14 1228 VAL A N 1
ATOM 1825 C CA . VAL A 1 411 ? -7.372 21.302 -4.250 1.00 33.82 1228 VAL A CA 1
ATOM 1826 C C . VAL A 1 411 ? -7.749 21.944 -2.905 1.00 34.87 1228 VAL A C 1
ATOM 1827 O O . VAL A 1 411 ? -8.782 22.605 -2.788 1.00 34.65 1228 VAL A O 1
ATOM 1831 N N . LYS A 1 412 ? -6.908 21.720 -1.896 1.00 36.22 1229 LYS A N 1
ATOM 1832 C CA . LYS A 1 412 ? -7.143 22.197 -0.531 1.00 37.65 1229 LYS A CA 1
ATOM 1833 C C . LYS A 1 412 ? -6.072 23.203 -0.099 1.00 38.81 1229 LYS A C 1
ATOM 1834 O O . LYS A 1 412 ? -4.881 22.953 -0.275 1.00 38.07 1229 LYS A O 1
ATOM 1840 N N . MET A 1 413 ? -6.487 24.319 0.495 1.00 40.05 1230 MET A N 1
ATOM 1841 C CA . MET A 1 413 ? -5.556 25.384 0.889 1.00 42.82 1230 MET A CA 1
ATOM 1842 C C . MET A 1 413 ? -5.169 25.450 2.359 1.00 43.61 1230 MET A C 1
ATOM 1843 O O . MET A 1 413 ? -5.767 24.807 3.204 1.00 43.57 1230 MET A O 1
ATOM 1848 N N . SER A 1 414 ? -4.171 26.278 2.647 1.00 45.69 1231 SER A N 1
ATOM 1849 C CA . SER A 1 414 ? -3.646 26.441 3.997 1.00 46.07 1231 SER A CA 1
ATOM 1850 C C . SER A 1 414 ? -4.720 26.964 4.909 1.00 46.02 1231 SER A C 1
ATOM 1851 O O . SER A 1 414 ? -4.858 26.515 6.036 1.00 46.22 1231 SER A O 1
ATOM 1854 N N . ASP A 1 415 ? -5.464 27.933 4.399 1.00 45.86 1232 ASP A N 1
ATOM 1855 C CA . ASP A 1 415 ? -6.675 28.378 5.036 1.00 45.69 1232 ASP A CA 1
ATOM 1856 C C . ASP A 1 415 ? -7.614 27.221 5.202 1.00 44.79 1232 ASP A C 1
ATOM 1857 O O . ASP A 1 415 ? -8.518 27.287 5.993 1.00 43.53 1232 ASP A O 1
ATOM 1859 N N . ASP A 1 416 ? -7.366 26.171 4.436 1.00 44.16 1233 ASP A N 1
ATOM 1860 C CA . ASP A 1 416 ? -8.266 25.060 4.179 1.00 40.01 1233 ASP A CA 1
ATOM 1861 C C . ASP A 1 416 ? -9.641 25.402 3.646 1.00 42.94 1233 ASP A C 1
ATOM 1862 O O . ASP A 1 416 ? -10.652 24.958 4.155 1.00 43.57 1233 ASP A O 1
ATOM 1867 N N . SER A 1 417 ? -9.648 26.183 2.579 1.00 43.12 1234 SER A N 1
ATOM 1868 C CA . SER A 1 417 ? -10.781 26.246 1.687 1.00 42.60 1234 SER A CA 1
ATOM 1869 C C . SER A 1 417 ? -10.550 25.149 0.662 1.00 41.06 1234 SER A C 1
ATOM 1870 O O . SER A 1 417 ? -9.515 24.482 0.696 1.00 41.05 1234 SER A O 1
ATOM 1873 N N . GLN A 1 418 ? -11.507 24.938 -0.231 1.00 39.87 1235 GLN A N 1
ATOM 1874 C CA . GLN A 1 418 ? -11.340 23.946 -1.278 1.00 38.73 1235 GLN A CA 1
ATOM 1875 C C . GLN A 1 418 ? -11.874 24.454 -2.595 1.00 38.53 1235 GLN A C 1
ATOM 1876 O O . GLN A 1 418 ? -12.749 25.317 -2.629 1.00 38.91 1235 GLN A O 1
ATOM 1882 N N . LEU A 1 419 ? -11.325 23.917 -3.678 1.00 37.28 1236 LEU A N 1
ATOM 1883 C CA . LEU A 1 419 ? -11.880 24.100 -5.013 1.00 37.58 1236 LEU A CA 1
ATOM 1884 C C . LEU A 1 419 ? -11.857 22.744 -5.699 1.00 36.92 1236 LEU A C 1
ATOM 1885 O O . LEU A 1 419 ? -10.880 22.003 -5.583 1.00 36.09 1236 LEU A O 1
ATOM 1890 N N . LEU A 1 420 ? -12.941 22.417 -6.398 1.00 37.44 1237 LEU A N 1
ATOM 1891 C CA . LEU A 1 420 ? -13.088 21.091 -6.996 1.00 38.07 1237 LEU A CA 1
ATOM 1892 C C . LEU A 1 420 ? -13.483 21.171 -8.472 1.00 39.03 1237 LEU A C 1
ATOM 1893 O O . LEU A 1 420 ? -13.962 22.206 -8.942 1.00 39.50 1237 LEU A O 1
ATOM 1898 N N . SER A 1 421 ? -13.257 20.085 -9.199 1.00 40.54 1238 SER A N 1
ATOM 1899 C CA . SER A 1 421 ? -13.530 20.046 -10.624 1.00 41.58 1238 SER A CA 1
ATOM 1900 C C . SER A 1 421 ? -14.352 18.803 -10.880 1.00 42.99 1238 SER A C 1
ATOM 1901 O O . SER A 1 421 ? -13.806 17.710 -11.023 1.00 44.88 1238 SER A O 1
ATOM 1904 N N . GLY A 1 422 ? -15.664 18.985 -10.959 1.00 42.66 1239 GLY A N 1
ATOM 1905 C CA . GLY A 1 422 ? -16.602 17.888 -10.756 1.00 42.83 1239 GLY A CA 1
ATOM 1906 C C . GLY A 1 422 ? -17.243 17.207 -11.944 1.00 43.15 1239 GLY A C 1
ATOM 1907 O O . GLY A 1 422 ? -18.012 17.802 -12.695 1.00 44.93 1239 GLY A O 1
ATOM 1908 N N . SER A 1 423 ? -16.935 15.931 -12.088 1.00 42.05 1240 SER A N 1
ATOM 1909 C CA . SER A 1 423 ? -17.585 15.106 -13.068 1.00 42.49 1240 SER A CA 1
ATOM 1910 C C . SER A 1 423 ? -17.905 13.843 -12.318 1.00 40.80 1240 SER A C 1
ATOM 1911 O O . SER A 1 423 ? -17.316 12.790 -12.556 1.00 41.19 1240 SER A O 1
ATOM 1914 N N . ARG A 1 424 ? -18.819 13.975 -11.366 1.00 39.74 1241 ARG A N 1
ATOM 1915 C CA . ARG A 1 424 ? -19.230 12.853 -10.547 1.00 39.10 1241 ARG A CA 1
ATOM 1916 C C . ARG A 1 424 ? -19.877 11.820 -11.449 1.00 39.27 1241 ARG A C 1
ATOM 1917 O O . ARG A 1 424 ? -19.692 10.625 -11.267 1.00 40.11 1241 ARG A O 1
ATOM 1925 N N . ASN A 1 425 ? -20.622 12.299 -12.434 1.00 39.20 1242 ASN A N 1
ATOM 1926 C CA . ASN A 1 425 ? -21.286 11.425 -13.372 1.00 38.40 1242 ASN A CA 1
ATOM 1927 C C . ASN A 1 425 ? -20.955 11.857 -14.775 1.00 38.34 1242 ASN A C 1
ATOM 1928 O O . ASN A 1 425 ? -21.031 13.039 -15.091 1.00 38.89 1242 ASN A O 1
ATOM 1933 N N . GLN A 1 426 ? -20.580 10.899 -15.612 1.00 37.88 1243 GLN A N 1
ATOM 1934 C CA . GLN A 1 426 ? -20.214 11.186 -16.989 1.00 38.19 1243 GLN A CA 1
ATOM 1935 C C . GLN A 1 426 ? -20.769 10.130 -17.918 1.00 37.92 1243 GLN A C 1
ATOM 1936 O O . GLN A 1 426 ? -21.022 9.006 -17.497 1.00 37.98 1243 GLN A O 1
ATOM 1942 N N . GLY A 1 427 ? -20.947 10.495 -19.184 1.00 37.88 1244 GLY A N 1
ATOM 1943 C CA . GLY A 1 427 ? -21.335 9.541 -20.223 1.00 38.79 1244 GLY A CA 1
ATOM 1944 C C . GLY A 1 427 ? -20.182 9.270 -21.173 1.00 39.35 1244 GLY A C 1
ATOM 1945 O O . GLY A 1 427 ? -19.497 10.191 -21.612 1.00 40.07 1244 GLY A O 1
ATOM 1946 N N . GLU A 1 428 ? -19.954 8.008 -21.503 1.00 40.03 1245 GLU A N 1
ATOM 1947 C CA . GLU A 1 428 ? -18.821 7.685 -22.349 1.00 40.13 1245 GLU A CA 1
ATOM 1948 C C . GLU A 1 428 ? -19.253 6.911 -23.577 1.00 39.94 1245 GLU A C 1
ATOM 1949 O O . GLU A 1 428 ? -20.083 6.013 -23.490 1.00 39.39 1245 GLU A O 1
ATOM 1955 N N . ILE A 1 429 ? -18.686 7.265 -24.721 1.00 40.10 1246 ILE A N 1
ATOM 1956 C CA . ILE A 1 429 ? -18.966 6.554 -25.953 1.00 40.64 1246 ILE A CA 1
ATOM 1957 C C . ILE A 1 429 ? -17.671 6.210 -26.661 1.00 40.89 1246 ILE A C 1
ATOM 1958 O O . ILE A 1 429 ? -16.877 7.090 -26.984 1.00 40.31 1246 ILE A O 1
ATOM 1963 N N . LYS A 1 430 ? -17.477 4.924 -26.908 1.00 41.43 1247 LYS A N 1
ATOM 1964 C CA . LYS A 1 430 ? -16.281 4.438 -27.571 1.00 41.73 1247 LYS A CA 1
ATOM 1965 C C . LYS A 1 430 ? -16.648 3.822 -28.901 1.00 42.34 1247 LYS A C 1
ATOM 1966 O O . LYS A 1 430 ? -17.783 3.386 -29.095 1.00 43.08 1247 LYS A O 1
ATOM 1972 N N . THR A 1 431 ? -15.686 3.793 -29.812 1.00 41.79 1248 THR A N 1
ATOM 1973 C CA . THR A 1 431 ? -15.836 3.083 -31.070 1.00 42.14 1248 THR A CA 1
ATOM 1974 C C . THR A 1 431 ? -14.475 2.919 -31.708 1.00 41.75 1248 THR A C 1
ATOM 1975 O O . THR A 1 431 ? -13.570 3.694 -31.434 1.00 42.35 1248 THR A O 1
ATOM 1979 N N . GLY A 1 432 ? -14.339 1.915 -32.564 1.00 42.51 1249 GLY A N 1
ATOM 1980 C CA . GLY A 1 432 ? -13.097 1.693 -33.292 1.00 43.46 1249 GLY A CA 1
ATOM 1981 C C . GLY A 1 432 ? -13.132 0.405 -34.086 1.00 45.02 1249 GLY A C 1
ATOM 1982 O O . GLY A 1 432 ? -14.117 -0.328 -34.041 1.00 45.74 1249 GLY A O 1
ATOM 1983 N N . ILE A 1 433 ? -12.054 0.139 -34.818 1.00 45.47 1250 ILE A N 1
ATOM 1984 C CA . ILE A 1 433 ? -11.934 -1.071 -35.628 1.00 46.02 1250 ILE A CA 1
ATOM 1985 C C . ILE A 1 433 ? -10.624 -1.789 -35.300 1.00 47.36 1250 ILE A C 1
ATOM 1986 O O . ILE A 1 433 ? -9.591 -1.146 -35.138 1.00 47.10 1250 ILE A O 1
ATOM 1991 N N . GLU A 1 434 ? -10.682 -3.114 -35.185 1.00 48.97 1251 GLU A N 1
ATOM 1992 C CA . GLU A 1 434 ? -9.488 -3.941 -34.997 1.00 50.62 1251 GLU A CA 1
ATOM 1993 C C . GLU A 1 434 ? -9.339 -4.972 -36.116 1.00 50.93 1251 GLU A C 1
ATOM 1994 O O . GLU A 1 434 ? -10.293 -5.674 -36.452 1.00 51.05 1251 GLU A O 1
ATOM 2000 N N . GLY A 1 435 ? -8.132 -5.068 -36.671 1.00 50.77 1252 GLY A N 1
ATOM 2001 C CA . GLY A 1 435 ? -7.866 -5.957 -37.800 1.00 51.13 1252 GLY A CA 1
ATOM 2002 C C . GLY A 1 435 ? -6.665 -6.878 -37.661 1.00 51.06 1252 GLY A C 1
ATOM 2003 O O . GLY A 1 435 ? -5.645 -6.517 -37.070 1.00 51.33 1252 GLY A O 1
ATOM 2004 N N . VAL A 1 436 ? -6.805 -8.076 -38.219 1.00 50.93 1253 VAL A N 1
ATOM 2005 C CA . VAL A 1 436 ? -5.737 -9.064 -38.284 1.00 50.36 1253 VAL A CA 1
ATOM 2006 C C . VAL A 1 436 ? -4.868 -8.752 -39.485 1.00 49.55 1253 VAL A C 1
ATOM 2007 O O . VAL A 1 436 ? -5.381 -8.630 -40.595 1.00 49.84 1253 VAL A O 1
ATOM 2011 N N . ILE A 1 437 ? -3.559 -8.641 -39.287 1.00 49.15 1254 ILE A N 1
ATOM 2012 C CA . ILE A 1 437 ? -2.674 -8.292 -40.406 1.00 48.87 1254 ILE A CA 1
ATOM 2013 C C . ILE A 1 437 ? -1.645 -9.374 -40.747 1.00 47.61 1254 ILE A C 1
ATOM 2014 O O . ILE A 1 437 ? -1.027 -9.347 -41.811 1.00 48.00 1254 ILE A O 1
ATOM 2019 N N . THR A 1 438 ? -1.477 -10.325 -39.845 1.00 46.73 1255 THR A N 1
ATOM 2020 C CA . THR A 1 438 ? -0.539 -11.410 -40.013 1.00 44.61 1255 THR A CA 1
ATOM 2021 C C . THR A 1 438 ? -1.203 -12.468 -39.176 1.00 42.42 1255 THR A C 1
ATOM 2022 O O . THR A 1 438 ? -2.160 -12.161 -38.467 1.00 42.28 1255 THR A O 1
ATOM 2026 N N . GLN A 1 439 ? -0.733 -13.705 -39.271 1.00 40.70 1256 GLN A N 1
ATOM 2027 C CA . GLN A 1 439 ? -1.186 -14.745 -38.369 1.00 39.26 1256 GLN A CA 1
ATOM 2028 C C . GLN A 1 439 ? -0.863 -14.313 -36.965 1.00 39.93 1256 GLN A C 1
ATOM 2029 O O . GLN A 1 439 ? -1.664 -14.473 -36.054 1.00 40.77 1256 GLN A O 1
ATOM 2035 N N . ASN A 1 440 ? 0.322 -13.743 -36.811 1.00 41.31 1257 ASN A N 1
ATOM 2036 C CA . ASN A 1 440 ? 0.775 -13.249 -35.529 1.00 42.45 1257 ASN A CA 1
ATOM 2037 C C . ASN A 1 440 ? 0.427 -11.812 -35.141 1.00 42.78 1257 ASN A C 1
ATOM 2038 O O . ASN A 1 440 ? 0.124 -11.564 -33.978 1.00 43.14 1257 ASN A O 1
ATOM 2043 N N . LEU A 1 441 ? 0.452 -10.869 -36.081 1.00 43.67 1258 LEU A N 1
ATOM 2044 C CA . LEU A 1 441 ? 0.308 -9.462 -35.710 1.00 44.34 1258 LEU A CA 1
ATOM 2045 C C . LEU A 1 441 ? -1.085 -8.898 -35.985 1.00 45.23 1258 LEU A C 1
ATOM 2046 O O . LEU A 1 441 ? -1.777 -9.320 -36.909 1.00 44.85 1258 LEU A O 1
ATOM 2051 N N . SER A 1 442 ? -1.485 -7.938 -35.167 1.00 46.21 1259 SER A N 1
ATOM 2052 C CA . SER A 1 442 ? -2.775 -7.297 -35.309 1.00 46.76 1259 SER A CA 1
ATOM 2053 C C . SER A 1 442 ? -2.529 -5.847 -34.999 1.00 47.40 1259 SER A C 1
ATOM 2054 O O . SER A 1 442 ? -1.551 -5.521 -34.344 1.00 47.37 1259 SER A O 1
ATOM 2057 N N . VAL A 1 443 ? -3.404 -4.970 -35.463 1.00 47.57 1260 VAL A N 1
ATOM 2058 C CA . VAL A 1 443 ? -3.292 -3.565 -35.109 1.00 48.09 1260 VAL A CA 1
ATOM 2059 C C . VAL A 1 443 ? -4.677 -2.986 -34.914 1.00 48.84 1260 VAL A C 1
ATOM 2060 O O . VAL A 1 443 ? -5.643 -3.470 -35.496 1.00 48.78 1260 VAL A O 1
ATOM 2064 N N . ASN A 1 444 ? -4.789 -1.956 -34.088 1.00 49.39 1261 ASN A N 1
ATOM 2065 C CA . ASN A 1 444 ? -6.091 -1.355 -33.898 1.00 50.31 1261 ASN A CA 1
ATOM 2066 C C . ASN A 1 444 ? -6.102 0.141 -33.656 1.00 48.72 1261 ASN A C 1
ATOM 2067 O O . ASN A 1 444 ? -5.089 0.761 -33.331 1.00 48.17 1261 ASN A O 1
ATOM 2072 N N . GLY A 1 445 ? -7.292 0.697 -33.824 1.00 46.89 1262 GLY A N 1
ATOM 2073 C CA . GLY A 1 445 ? -7.543 2.104 -33.632 1.00 45.05 1262 GLY A CA 1
ATOM 2074 C C . GLY A 1 445 ? -8.831 2.229 -32.857 1.00 44.04 1262 GLY A C 1
ATOM 2075 O O . GLY A 1 445 ? -9.777 1.478 -33.087 1.00 45.29 1262 GLY A O 1
ATOM 2076 N N . GLY A 1 446 ? -8.854 3.169 -31.922 1.00 42.21 1263 GLY A N 1
ATOM 2077 C CA . GLY A 1 446 ? -10.029 3.418 -31.101 1.00 41.26 1263 GLY A CA 1
ATOM 2078 C C . GLY A 1 446 ? -10.198 4.894 -30.812 1.00 40.66 1263 GLY A C 1
ATOM 2079 O O . GLY A 1 446 ? -9.216 5.621 -30.675 1.00 40.43 1263 GLY A O 1
ATOM 2080 N N . VAL A 1 447 ? -11.451 5.332 -30.733 1.00 40.50 1264 VAL A N 1
ATOM 2081 C CA . VAL A 1 447 ? -11.787 6.718 -30.424 1.00 40.50 1264 VAL A CA 1
ATOM 2082 C C . VAL A 1 447 ? -12.773 6.753 -29.255 1.00 40.41 1264 VAL A C 1
ATOM 2083 O O . VAL A 1 447 ? -13.853 6.161 -29.322 1.00 39.98 1264 VAL A O 1
ATOM 2087 N N . ALA A 1 448 ? -12.378 7.440 -28.186 1.00 40.42 1265 ALA A N 1
ATOM 2088 C CA . ALA A 1 448 ? -13.174 7.551 -26.964 1.00 40.17 1265 ALA A CA 1
ATOM 2089 C C . ALA A 1 448 ? -13.488 9.007 -26.636 1.00 40.61 1265 ALA A C 1
ATOM 2090 O O . ALA A 1 448 ? -12.630 9.885 -26.776 1.00 40.21 1265 ALA A O 1
ATOM 2092 N N . TYR A 1 449 ? -14.719 9.248 -26.191 1.00 40.91 1266 TYR A N 1
ATOM 2093 C CA . TYR A 1 449 ? -15.177 10.588 -25.848 1.00 42.05 1266 TYR A CA 1
ATOM 2094 C C . TYR A 1 449 ? -16.006 10.580 -24.564 1.00 42.12 1266 TYR A C 1
ATOM 2095 O O . TYR A 1 449 ? -16.962 9.816 -24.448 1.00 41.45 1266 TYR A O 1
ATOM 2104 N N . GLN A 1 450 ? -15.631 11.437 -23.614 1.00 42.27 1267 GLN A N 1
ATOM 2105 C CA . GLN A 1 450 ? -16.274 11.508 -22.296 1.00 43.46 1267 GLN A CA 1
ATOM 2106 C C . GLN A 1 450 ? -16.865 12.881 -22.064 1.00 43.32 1267 GLN A C 1
ATOM 2107 O O . GLN A 1 450 ? -16.216 13.886 -22.329 1.00 43.88 1267 GLN A O 1
ATOM 2113 N N . ALA A 1 451 ? -18.075 12.936 -21.529 1.00 43.67 1268 ALA A N 1
ATOM 2114 C CA . ALA A 1 451 ? -18.669 14.221 -21.200 1.00 43.64 1268 ALA A CA 1
ATOM 2115 C C . ALA A 1 451 ? -19.339 14.190 -19.840 1.00 44.16 1268 ALA A C 1
ATOM 2116 O O . ALA A 1 451 ? -20.012 13.225 -19.489 1.00 43.40 1268 ALA A O 1
ATOM 2118 N N . GLY A 1 452 ? -19.144 15.257 -19.079 1.00 44.88 1269 GLY A N 1
ATOM 2119 C CA . GLY A 1 452 ? -19.764 15.390 -17.778 1.00 45.59 1269 GLY A CA 1
ATOM 2120 C C . GLY A 1 452 ? -20.548 16.676 -17.753 1.00 45.94 1269 GLY A C 1
ATOM 2121 O O . GLY A 1 452 ? -21.411 16.901 -18.601 1.00 46.62 1269 GLY A O 1
ATOM 2122 N N . GLY A 1 453 ? -20.229 17.534 -16.791 1.00 47.39 1270 GLY A N 1
ATOM 2123 C CA . GLY A 1 453 ? -20.867 18.840 -16.691 1.00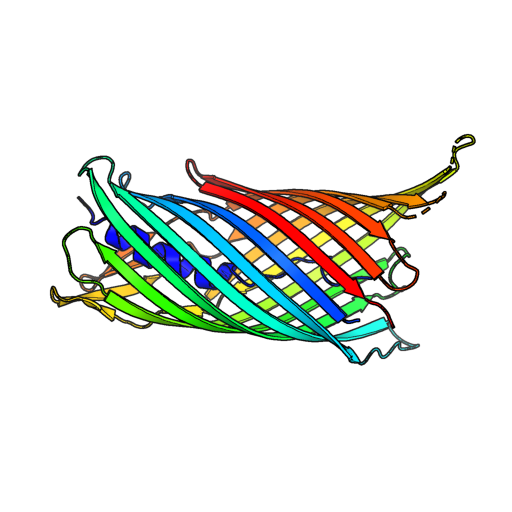 48.32 1270 GLY A CA 1
ATOM 2124 C C . GLY A 1 453 ? -20.488 19.747 -17.842 1.00 49.68 1270 GLY A C 1
ATOM 2125 O O . GLY A 1 453 ? -19.647 19.404 -18.672 1.00 49.21 1270 GLY A O 1
ATOM 2126 N N . HIS A 1 454 ? -21.125 20.905 -17.904 1.00 50.69 1271 HIS A N 1
ATOM 2127 C CA . HIS A 1 454 ? -20.729 21.909 -18.866 1.00 52.73 1271 HIS A CA 1
ATOM 2128 C C . HIS A 1 454 ? -19.228 22.106 -18.745 1.00 51.74 1271 HIS A C 1
ATOM 2129 O O . HIS A 1 454 ? -18.725 22.337 -17.654 1.00 52.20 1271 HIS A O 1
ATOM 2136 N N . GLY A 1 455 ? -18.517 21.977 -19.860 1.00 50.70 1272 GLY A N 1
ATOM 2137 C CA . GLY A 1 455 ? -17.070 22.215 -19.887 1.00 49.11 1272 GLY A CA 1
ATOM 2138 C C . GLY A 1 455 ? -16.128 21.057 -19.567 1.00 47.79 1272 GLY A C 1
ATOM 2139 O O . GLY A 1 455 ? -14.935 21.278 -19.319 1.00 46.42 1272 GLY A O 1
ATOM 2140 N N . SER A 1 456 ? -16.649 19.828 -19.584 1.00 46.70 1273 SER A N 1
ATOM 2141 C CA . SER A 1 456 ? -15.832 18.626 -19.355 1.00 44.98 1273 SER A CA 1
ATOM 2142 C C . SER A 1 456 ? -15.863 17.648 -20.522 1.0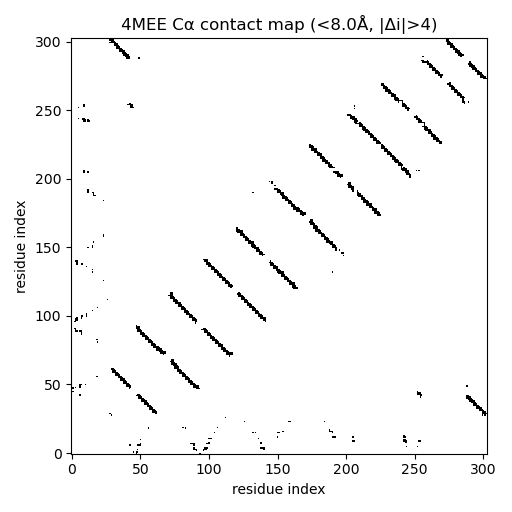0 43.66 1273 SER A C 1
ATOM 2143 O O . SER A 1 456 ? -16.925 17.287 -21.025 1.00 44.69 1273 SER A O 1
ATOM 2146 N N . ASN A 1 457 ? -14.683 17.215 -20.939 1.00 42.36 1274 ASN A N 1
ATOM 2147 C CA . ASN A 1 457 ? -14.540 16.481 -22.169 1.00 42.01 1274 ASN A CA 1
ATOM 2148 C C . ASN A 1 457 ? -13.268 15.689 -22.099 1.00 41.12 1274 ASN A C 1
ATOM 2149 O O . ASN A 1 457 ? -12.383 15.988 -21.320 1.00 41.20 1274 ASN A O 1
ATOM 2154 N N . ALA A 1 458 ? -13.178 14.649 -22.889 1.00 40.91 1275 ALA A N 1
ATOM 2155 C CA . ALA A 1 458 ? -11.921 14.018 -23.092 1.00 40.35 1275 ALA A CA 1
ATOM 2156 C C . ALA A 1 458 ? -12.251 13.456 -24.418 1.00 40.01 1275 ALA A C 1
ATOM 2157 O O . ALA A 1 458 ? -13.362 12.998 -24.613 1.00 40.08 1275 ALA A O 1
ATOM 2159 N N . ILE A 1 459 ? -11.336 13.586 -25.355 1.00 40.26 1276 ILE A N 1
ATOM 2160 C CA . ILE A 1 459 ? -11.487 12.986 -26.647 1.00 39.78 1276 ILE A CA 1
ATOM 2161 C C . ILE A 1 459 ? -10.146 12.295 -26.763 1.00 38.74 1276 ILE A C 1
ATOM 2162 O O . ILE A 1 459 ? -9.119 12.905 -26.499 1.00 38.26 1276 ILE A O 1
ATOM 2167 N N . SER A 1 460 ? -10.150 11.006 -27.060 1.00 37.76 1277 SER A N 1
ATOM 2168 C CA . SER A 1 460 ? -8.905 10.265 -27.060 1.00 36.21 1277 SER A CA 1
ATOM 2169 C C . SER A 1 460 ? -8.844 9.373 -28.282 1.00 35.70 1277 SER A C 1
ATOM 2170 O O . SER A 1 460 ? -9.855 8.831 -28.696 1.00 35.80 1277 SER A O 1
ATOM 2173 N N . GLY A 1 461 ? -7.662 9.251 -28.872 1.00 34.82 1278 GLY A N 1
ATOM 2174 C CA . GLY A 1 461 ? -7.450 8.339 -29.987 1.00 34.64 1278 GLY A CA 1
ATOM 2175 C C . GLY A 1 461 ? -6.250 7.479 -29.665 1.00 34.83 1278 GLY A C 1
ATOM 2176 O O . GLY A 1 461 ? -5.188 7.998 -29.332 1.00 34.52 1278 GLY A O 1
ATOM 2177 N N . ALA A 1 462 ? -6.413 6.166 -29.736 1.00 35.04 1279 ALA A N 1
ATOM 2178 C CA . ALA A 1 462 ? -5.333 5.262 -29.387 1.00 35.46 1279 ALA A CA 1
ATOM 2179 C C . ALA A 1 462 ? -5.041 4.328 -30.540 1.00 36.18 1279 ALA A C 1
ATOM 2180 O O . ALA A 1 462 ? -5.940 3.982 -31.289 1.00 36.45 1279 ALA A O 1
ATOM 2182 N N . LEU A 1 463 ? -3.779 3.944 -30.683 1.00 37.03 1280 LEU A N 1
ATOM 2183 C CA . LEU A 1 463 ? -3.378 2.926 -31.641 1.00 37.87 1280 LEU A CA 1
ATOM 2184 C C . LEU A 1 463 ? -2.586 1.870 -30.914 1.00 38.56 1280 LEU A C 1
ATOM 2185 O O . LEU A 1 463 ? -1.591 2.182 -30.267 1.00 37.96 1280 LEU A O 1
ATOM 2190 N N . GLY A 1 464 ? -3.027 0.622 -31.005 1.00 39.82 1281 GLY A N 1
ATOM 2191 C CA . GLY A 1 464 ? -2.373 -0.471 -30.294 1.00 41.40 1281 GLY A CA 1
ATOM 2192 C C . GLY A 1 464 ? -1.902 -1.572 -31.220 1.00 42.34 1281 GLY A C 1
ATOM 2193 O O . GLY A 1 464 ? -2.533 -1.844 -32.235 1.00 42.99 1281 GLY A O 1
ATOM 2194 N N . ILE A 1 465 ? -0.795 -2.211 -30.857 1.00 42.81 1282 ILE A N 1
ATOM 2195 C CA . ILE A 1 465 ? -0.220 -3.288 -31.652 1.00 43.07 1282 ILE A CA 1
ATOM 2196 C C . ILE A 1 465 ? 0.064 -4.480 -30.747 1.00 42.80 1282 ILE A C 1
ATOM 2197 O O . ILE A 1 465 ? 0.631 -4.324 -29.673 1.00 42.36 1282 ILE A O 1
ATOM 2202 N N . LYS A 1 466 ? -0.344 -5.666 -31.177 1.00 42.99 1283 LYS A N 1
ATOM 2203 C CA . LYS A 1 466 ? -0.098 -6.878 -30.405 1.00 44.11 1283 LYS A CA 1
ATOM 2204 C C . LYS A 1 466 ? 0.483 -7.975 -31.289 1.00 45.10 1283 LYS A C 1
ATOM 2205 O O . LYS A 1 466 ? 0.181 -8.042 -32.478 1.00 45.43 1283 LYS A O 1
ATOM 2207 N N . TYR A 1 467 ? 1.314 -8.831 -30.699 1.00 45.63 1284 TYR A N 1
ATOM 2208 C CA . TYR A 1 467 ? 2.009 -9.876 -31.440 1.00 46.31 1284 TYR A CA 1
ATOM 2209 C C . TYR A 1 467 ? 1.950 -11.189 -30.687 1.00 47.10 1284 TYR A C 1
ATOM 2210 O O . TYR A 1 467 ? 2.680 -11.378 -29.715 1.00 47.48 1284 TYR A O 1
ATOM 2219 N N . SER A 1 468 ? 1.089 -12.092 -31.143 1.00 47.22 1285 SER A N 1
ATOM 2220 C CA . SER A 1 468 ? 1.004 -13.429 -30.574 1.00 47.90 1285 SER A CA 1
ATOM 2221 C C . SER A 1 468 ? 2.215 -14.220 -31.033 1.00 47.77 1285 SER A C 1
ATOM 2222 O O . SER A 1 468 ? 2.829 -13.884 -32.045 1.00 49.03 1285 SER A O 1
ATOM 2224 N N . PHE A 1 469 ? 2.550 -15.265 -30.284 1.00 46.15 1286 PHE A N 1
ATOM 2225 C CA . PHE A 1 469 ? 3.765 -16.037 -30.522 1.00 43.65 1286 PHE A CA 1
ATOM 2226 C C . PHE A 1 469 ? 3.569 -17.130 -31.563 1.00 43.88 1286 PHE A C 1
ATOM 2227 O O . PHE A 1 469 ? 4.520 -17.818 -31.934 1.00 44.38 1286 PHE A O 1
#

GO terms:
  GO:0009986 cell surface (C, EXP)
  GO:0009279 cell outer membrane (C, EXP)

InterPro domains:
  IPR005546 Autotransporter beta-domain [PS51208] (998-1286)
  IPR005546 Autotransporter beta-domain [SM00869] (1002-1275)
  IPR006315 Outer membrane autotransporter barrel domain [TIGR01414] (845-1286)
  IPR011050 Pectin lyase fold/virulence factor [SSF51126] (204-463)
  IPR011050 Pectin lyase fold/virulence factor [SSF51126] (486-956)
  IPR012332 Autotransporter, pectate lyase C-like domain superfamily [G3DSA:2.160.20.20] (25-205)
  IPR012332 Autotranspo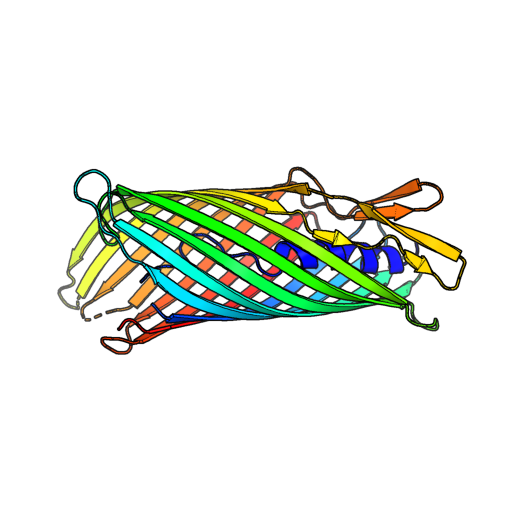rter, pectate lyase C-like domain superfamily [G3DSA:2.160.20.20] (206-391)
  IPR012332 Autotransporter, pectate lyase C-like domain superfamily [G3DSA:2.160.20.20] (496-956)
  IPR024973 ESPR domain [PF13018] (1-27)
  IPR030930 Adhesin of bacterial autotransporter system [PF16168] (204-254)
  IPR030930 Adhesin of bacterial autotransporter system [PF16168] (549-609)
  IPR030930 Adhesin of bacterial autotransporter system [PF16168] (647-699)
  IPR030930 Adhesin of bacterial autotransporter system [TIGR04415] (57-93)
  IPR030930 Adhesin of bacterial autotransporter system [TIGR04415] (95-131)
  IPR030930 Adhesin of bacterial autotransporter system [TIGR04415] (132-168)
  IPR030930 Adhesin of bacterial autotransporter system [TIGR04415] (170-204)
  IPR030930 Adhesin of bacterial autotransporter system [TIGR04415] (208-244)
  IPR030930 Adhesin of bacterial autotransporter system [TIGR04415] (245-281)
  IPR030930 Adhesin of bacterial autotransporter system [TIGR04415] (282-319)
  IPR030930 Adhesin of bacterial autotransporter system [TIGR04415] (337-374)